Protein AF-A0A6L4ZRZ6-F1 (afdb_monomer_lite)

Structure (mmCIF, N/CA/C/O backbone):
data_AF-A0A6L4ZRZ6-F1
#
_entry.id   AF-A0A6L4ZRZ6-F1
#
loop_
_atom_site.group_PDB
_atom_site.id
_atom_site.type_symbol
_atom_site.label_atom_id
_atom_site.label_alt_id
_atom_site.label_comp_id
_atom_site.label_asym_id
_atom_site.label_entity_id
_atom_site.label_seq_id
_atom_site.pdbx_PDB_ins_code
_atom_site.Cartn_x
_atom_site.Cartn_y
_atom_site.Cartn_z
_atom_site.occupancy
_atom_site.B_iso_or_equiv
_atom_site.auth_seq_id
_atom_site.auth_comp_id
_atom_site.auth_asym_id
_atom_site.auth_atom_id
_atom_site.pdbx_PDB_model_num
ATOM 1 N N . GLU A 1 1 ? -17.087 -8.901 24.733 1.00 70.75 1 GLU A N 1
ATOM 2 C CA . GLU A 1 1 ? -15.722 -9.360 24.401 1.00 70.75 1 GLU A CA 1
ATOM 3 C C . GLU A 1 1 ? -14.998 -8.263 23.645 1.00 70.75 1 GLU A C 1
ATOM 5 O O . GLU A 1 1 ? -15.657 -7.418 23.049 1.00 70.75 1 GLU A O 1
ATOM 10 N N . VAL A 1 2 ? -13.672 -8.253 23.722 1.00 84.44 2 VAL A N 1
ATOM 11 C CA . VAL A 1 2 ? -12.827 -7.229 23.107 1.00 84.44 2 VAL A CA 1
ATOM 12 C C . VAL A 1 2 ? -12.488 -7.655 21.667 1.00 84.44 2 VAL A C 1
ATOM 14 O O . VAL A 1 2 ? -11.904 -8.732 21.510 1.00 84.44 2 VAL A O 1
ATOM 17 N N . PRO A 1 3 ? -12.857 -6.878 20.626 1.00 88.38 3 PRO A N 1
ATOM 18 C CA . PRO A 1 3 ? -12.569 -7.233 19.237 1.00 88.38 3 PRO A CA 1
ATOM 19 C C . PRO A 1 3 ? -11.066 -7.355 18.975 1.00 88.38 3 PRO A C 1
ATOM 21 O O . PRO A 1 3 ? -10.269 -6.555 19.466 1.00 88.38 3 PRO A O 1
ATOM 24 N N . LYS A 1 4 ? -10.682 -8.356 18.181 1.00 90.94 4 LYS A N 1
ATOM 25 C CA . LYS A 1 4 ? -9.311 -8.533 17.694 1.00 90.94 4 LYS A CA 1
ATOM 26 C C . LYS A 1 4 ? -9.313 -8.455 16.178 1.00 90.94 4 LYS A C 1
ATOM 28 O O . LYS A 1 4 ? -10.066 -9.183 15.536 1.00 90.94 4 LYS A O 1
ATOM 33 N N . PHE A 1 5 ? -8.458 -7.600 15.641 1.00 93.31 5 PHE A N 1
ATOM 34 C CA . PHE A 1 5 ? -8.307 -7.393 14.207 1.00 93.31 5 PHE A CA 1
ATOM 35 C C . PHE A 1 5 ? -7.046 -8.100 13.711 1.00 93.31 5 PHE A C 1
ATOM 37 O O . PHE A 1 5 ? -6.077 -8.264 14.458 1.00 93.31 5 PHE A O 1
ATOM 44 N N . ASP A 1 6 ? -7.078 -8.579 12.471 1.00 92.50 6 ASP A N 1
ATOM 45 C CA . ASP A 1 6 ? -5.895 -9.132 11.827 1.00 92.50 6 ASP A CA 1
ATOM 46 C C . ASP A 1 6 ? -4.901 -8.018 11.469 1.00 92.50 6 ASP A C 1
ATOM 48 O O . ASP A 1 6 ? -5.260 -6.847 11.336 1.00 92.50 6 ASP A O 1
ATOM 52 N N . VAL A 1 7 ? -3.642 -8.409 11.281 1.00 88.38 7 VAL A N 1
ATOM 53 C CA . VAL A 1 7 ? -2.541 -7.471 11.030 1.00 88.38 7 VAL A CA 1
ATOM 54 C C . VAL A 1 7 ? -2.742 -6.682 9.733 1.00 88.38 7 VAL A C 1
ATOM 56 O O . VAL A 1 7 ? -2.331 -5.528 9.667 1.00 88.38 7 VAL A O 1
ATOM 59 N N . GLY A 1 8 ? -3.370 -7.276 8.712 1.00 87.00 8 GLY A N 1
ATOM 60 C CA . GLY A 1 8 ? -3.617 -6.610 7.433 1.00 87.00 8 GLY A CA 1
ATOM 61 C C . GLY A 1 8 ? -4.629 -5.479 7.575 1.00 87.00 8 GLY A C 1
ATOM 62 O O . GLY A 1 8 ? -4.377 -4.367 7.115 1.00 87.00 8 GLY A O 1
ATOM 63 N N . SER A 1 9 ? -5.731 -5.726 8.285 1.00 90.75 9 SER A N 1
ATOM 64 C CA . SER A 1 9 ? -6.735 -4.697 8.570 1.00 90.75 9 SER A CA 1
ATOM 65 C C . SER A 1 9 ? -6.154 -3.530 9.367 1.00 90.75 9 SER A C 1
ATOM 67 O O . SER A 1 9 ? -6.367 -2.385 8.986 1.00 90.75 9 SER A O 1
ATOM 69 N N . THR A 1 10 ? -5.376 -3.801 10.420 1.00 90.94 10 THR A N 1
ATOM 70 C CA . THR A 1 10 ? -4.745 -2.747 11.241 1.00 90.94 10 THR A CA 1
ATOM 71 C C . THR A 1 10 ? -3.575 -2.047 10.553 1.00 90.94 10 THR A C 1
ATOM 73 O O . THR A 1 10 ? -3.112 -1.020 11.028 1.00 90.94 10 THR A O 1
ATOM 76 N N . TYR A 1 11 ? -3.045 -2.625 9.472 1.00 84.38 11 TYR A N 1
ATOM 77 C CA . TYR A 1 11 ? -2.023 -1.976 8.653 1.00 84.38 11 TYR A CA 1
ATOM 78 C C . TYR A 1 11 ? -2.642 -0.928 7.721 1.00 84.38 11 TYR A C 1
ATOM 80 O O . TYR A 1 11 ? -2.027 0.098 7.458 1.00 84.38 11 TYR A O 1
ATOM 88 N N . VAL A 1 12 ? -3.856 -1.185 7.221 1.00 83.31 12 VAL A N 1
ATOM 89 C CA . VAL A 1 12 ? -4.550 -0.300 6.269 1.00 83.31 12 VAL A CA 1
ATOM 90 C C . VAL A 1 12 ? -5.453 0.714 6.972 1.00 83.31 12 VAL A C 1
ATOM 92 O O . VAL A 1 12 ? -5.589 1.843 6.506 1.00 83.31 12 VAL A O 1
ATOM 95 N N . TYR A 1 13 ? -6.091 0.314 8.070 1.00 89.25 13 TYR A N 1
ATOM 96 C CA . TYR A 1 13 ? -7.051 1.128 8.805 1.00 89.25 13 TYR A CA 1
ATOM 97 C C . TYR A 1 13 ? -6.586 1.361 10.234 1.00 89.25 13 TYR A C 1
ATOM 99 O O . TYR A 1 13 ? -6.029 0.467 10.871 1.00 89.25 13 TYR A O 1
ATOM 107 N N . ASP A 1 14 ? -6.917 2.535 10.761 1.00 91.44 14 ASP A N 1
ATOM 108 C CA . ASP A 1 14 ? -6.713 2.839 12.170 1.00 91.44 14 ASP A CA 1
ATOM 109 C C . ASP A 1 14 ? -7.502 1.870 13.075 1.00 91.44 14 ASP A C 1
ATOM 111 O O . ASP A 1 14 ? -8.699 1.610 12.879 1.00 91.44 14 ASP A O 1
ATOM 115 N N . GLU A 1 15 ? -6.823 1.337 14.094 1.00 94.12 15 GLU A N 1
ATOM 116 C CA . GLU A 1 15 ? -7.392 0.344 15.008 1.00 94.12 15 GLU A CA 1
ATOM 117 C C . GLU A 1 15 ? -8.558 0.928 15.820 1.00 94.12 15 GLU A C 1
ATOM 119 O O . GLU A 1 15 ? -9.529 0.218 16.104 1.00 94.12 15 GLU A O 1
ATOM 124 N N . HIS A 1 16 ? -8.508 2.218 16.173 1.00 94.56 16 HIS A N 1
ATOM 125 C CA . HIS A 1 16 ? -9.587 2.863 16.917 1.00 94.56 16 HIS A CA 1
ATOM 126 C C . HIS A 1 16 ? -10.864 2.962 16.075 1.00 94.56 16 HIS A C 1
ATOM 128 O O . HIS A 1 16 ? -11.954 2.652 16.566 1.00 94.56 16 HIS A O 1
ATOM 134 N N . ILE A 1 17 ? -10.749 3.321 14.794 1.00 93.62 17 ILE A N 1
ATOM 135 C CA . ILE A 1 17 ? -11.884 3.355 13.863 1.00 93.62 17 ILE A CA 1
ATOM 136 C C . ILE A 1 17 ? -12.469 1.954 13.647 1.00 93.62 17 ILE A C 1
ATOM 138 O O . ILE A 1 17 ? -13.696 1.802 13.665 1.00 93.62 17 ILE A O 1
ATOM 142 N N . LEU A 1 18 ? -11.634 0.919 13.512 1.00 94.88 18 LEU A N 1
ATOM 143 C CA . LEU A 1 18 ? -12.101 -0.472 13.432 1.00 94.88 18 LEU A CA 1
ATOM 144 C C . LEU A 1 18 ? -12.859 -0.890 14.700 1.00 94.88 18 LEU A C 1
ATOM 146 O O . LEU A 1 18 ? -13.948 -1.467 14.614 1.00 94.88 18 LEU A O 1
ATOM 150 N N . LEU A 1 19 ? -12.324 -0.550 15.877 1.00 94.19 19 LEU A N 1
ATOM 151 C CA . LEU A 1 19 ? -12.950 -0.826 17.169 1.00 94.19 19 LEU A CA 1
ATOM 152 C C . LEU A 1 19 ? -14.321 -0.150 17.285 1.00 94.19 19 LEU A C 1
ATOM 154 O O . LEU A 1 19 ? -15.304 -0.809 17.635 1.00 94.19 19 LEU A O 1
ATOM 158 N N . ARG A 1 20 ? -14.409 1.145 16.957 1.00 93.12 20 ARG A N 1
ATOM 159 C CA . ARG A 1 20 ? -15.673 1.898 16.963 1.00 93.12 20 ARG A CA 1
ATOM 160 C C . ARG A 1 20 ? -16.684 1.285 16.004 1.00 93.12 20 ARG A C 1
ATOM 162 O O . ARG A 1 20 ? -17.812 1.010 16.410 1.00 93.12 20 ARG A O 1
ATOM 169 N N . SER A 1 21 ? -16.259 1.001 14.777 1.00 93.69 21 SER A N 1
ATOM 170 C CA . SER A 1 21 ? -17.112 0.408 13.744 1.00 93.69 21 SER A CA 1
ATOM 171 C C . SER A 1 21 ? -17.680 -0.939 14.193 1.00 93.69 21 SER A C 1
ATOM 173 O O . SER A 1 21 ? -18.886 -1.166 14.096 1.00 93.69 21 SER A O 1
ATOM 175 N N . ALA A 1 22 ? -16.849 -1.812 14.769 1.00 93.25 22 ALA A N 1
ATOM 176 C CA . ALA A 1 22 ? -17.289 -3.108 15.278 1.00 93.25 22 ALA A CA 1
ATOM 177 C C . ALA A 1 22 ? -18.319 -2.969 16.414 1.00 93.25 22 ALA A C 1
ATOM 179 O O . ALA A 1 22 ? -19.356 -3.632 16.399 1.00 93.25 22 ALA A O 1
ATOM 180 N N . LEU A 1 23 ? -18.071 -2.079 17.381 1.00 91.19 23 LEU A N 1
ATOM 181 C CA . LEU A 1 23 ? -18.976 -1.859 18.516 1.00 91.19 23 LEU A CA 1
ATOM 182 C C . LEU A 1 23 ? -20.326 -1.265 18.103 1.00 91.19 23 LEU A C 1
ATOM 184 O O . LEU A 1 23 ? -21.344 -1.550 18.740 1.00 91.19 23 LEU A O 1
ATOM 188 N N . VAL A 1 24 ? -20.337 -0.433 17.061 1.00 91.69 24 VAL A N 1
ATOM 189 C CA . VAL A 1 24 ? -21.566 0.123 16.496 1.00 91.69 24 VAL A CA 1
ATOM 190 C C . VAL A 1 24 ? -22.325 -0.972 15.753 1.00 91.69 24 VAL A C 1
ATOM 192 O O . VAL A 1 24 ? -23.468 -1.247 16.106 1.00 91.69 24 VAL A O 1
ATOM 195 N N . LEU A 1 25 ? -21.691 -1.649 14.792 1.00 92.31 25 LEU A N 1
ATOM 196 C CA . LEU A 1 25 ? -22.359 -2.603 13.900 1.00 92.31 25 LEU A CA 1
ATOM 197 C C . LEU A 1 25 ? -22.949 -3.816 14.625 1.00 92.31 25 LEU A C 1
ATOM 199 O O . LEU A 1 25 ? -24.013 -4.288 14.237 1.00 92.31 25 LEU A O 1
ATOM 203 N N . VAL A 1 26 ? -22.337 -4.279 15.720 1.00 90.12 26 VAL A N 1
ATOM 204 C CA . VAL A 1 26 ? -22.884 -5.387 16.530 1.00 90.12 26 VAL A CA 1
ATOM 205 C C . VAL A 1 26 ? -24.284 -5.074 17.085 1.00 90.12 26 VAL A C 1
ATOM 207 O O . VAL A 1 26 ? -25.058 -5.991 17.357 1.00 90.12 26 VAL A O 1
ATOM 210 N N . LYS A 1 27 ? -24.650 -3.793 17.219 1.00 88.06 27 LYS A N 1
ATOM 211 C CA . LYS A 1 27 ? -25.977 -3.364 17.692 1.00 88.06 27 LYS A CA 1
ATOM 212 C C . LYS A 1 27 ? -27.038 -3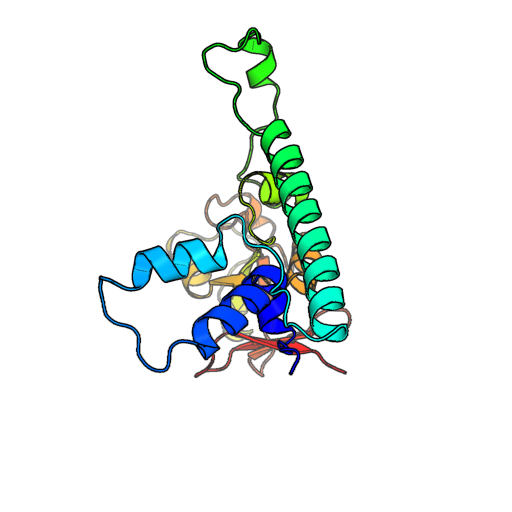.346 16.585 1.00 88.06 27 LYS A C 1
ATOM 214 O O . LYS A 1 27 ? -28.220 -3.228 16.901 1.00 88.06 27 LYS A O 1
ATOM 219 N N . TYR A 1 28 ? -26.637 -3.475 15.319 1.00 90.25 28 TYR A N 1
ATOM 220 C CA . TYR A 1 28 ? -27.516 -3.388 14.153 1.00 90.25 28 TYR A CA 1
ATOM 221 C C . TYR A 1 28 ? -27.626 -4.750 13.454 1.00 90.25 28 TYR A C 1
ATOM 223 O O . TYR A 1 28 ? -26.806 -5.074 12.596 1.00 90.25 28 TYR A O 1
ATOM 231 N N . PRO A 1 29 ? -28.657 -5.560 13.758 1.00 91.12 29 PRO A N 1
ATOM 232 C CA . PRO A 1 29 ? -28.899 -6.810 13.033 1.00 91.12 29 PRO A CA 1
ATOM 233 C C . PRO A 1 29 ? -29.373 -6.570 11.589 1.00 91.12 29 PRO A C 1
ATOM 235 O O . PRO A 1 29 ? -29.268 -7.453 10.742 1.00 91.12 29 PRO A O 1
ATOM 238 N N . GLN A 1 30 ? -29.909 -5.380 11.311 1.00 94.94 30 GLN A N 1
ATOM 239 C CA . GLN A 1 30 ? -30.328 -4.925 9.994 1.00 94.94 30 GLN A CA 1
ATOM 240 C C . GLN A 1 30 ? -30.068 -3.421 9.893 1.00 94.94 30 GLN A C 1
ATOM 242 O O . GLN A 1 30 ? -30.273 -2.700 10.867 1.00 94.94 30 GLN A O 1
ATOM 247 N N . ILE A 1 31 ? -29.643 -2.966 8.715 1.00 95.19 31 ILE A N 1
ATOM 248 C CA . ILE A 1 31 ? -29.392 -1.554 8.410 1.00 95.19 31 ILE A CA 1
ATOM 249 C C . ILE A 1 31 ? -30.455 -1.089 7.414 1.00 95.19 31 ILE A C 1
ATOM 251 O O . ILE A 1 31 ? -30.609 -1.683 6.343 1.00 95.19 31 ILE A O 1
ATOM 255 N N . GLN A 1 32 ? -31.198 -0.043 7.766 1.00 95.75 32 GLN A N 1
ATOM 256 C CA . GLN A 1 32 ? -32.200 0.587 6.914 1.00 95.75 32 GLN A CA 1
ATOM 257 C C . GLN A 1 32 ? -31.572 1.730 6.121 1.00 95.75 32 GLN A C 1
ATOM 259 O O . GLN A 1 32 ? -31.025 2.687 6.665 1.00 95.75 32 GLN A O 1
ATOM 264 N N . ILE A 1 33 ? -31.671 1.643 4.800 1.00 94.25 33 ILE A N 1
ATOM 265 C CA . ILE A 1 33 ? -31.141 2.656 3.890 1.00 94.25 33 ILE A CA 1
ATOM 266 C C . ILE A 1 33 ? -32.306 3.530 3.401 1.00 94.25 33 ILE A C 1
ATOM 268 O O . ILE A 1 33 ? -33.315 2.980 2.955 1.00 94.25 33 ILE A O 1
ATOM 272 N N . PRO A 1 34 ? -32.189 4.873 3.435 1.00 93.56 34 PRO A N 1
ATOM 273 C CA . PRO A 1 34 ? -30.996 5.653 3.793 1.00 93.56 34 PRO A CA 1
ATOM 274 C C . PRO A 1 34 ? -30.915 6.075 5.269 1.00 93.56 34 PRO A C 1
ATOM 276 O O . PRO A 1 34 ? -29.924 6.688 5.651 1.00 93.56 34 PRO A O 1
ATOM 279 N N . SER A 1 35 ? -31.940 5.789 6.079 1.00 94.94 35 SER A N 1
ATOM 280 C CA . SER A 1 35 ? -32.116 6.385 7.413 1.00 94.94 35 SER A CA 1
ATOM 281 C C . SER A 1 35 ? -30.959 6.139 8.377 1.00 94.94 35 SER A C 1
ATOM 283 O O . SER A 1 35 ? -30.663 7.010 9.188 1.00 94.94 35 SER A O 1
ATOM 285 N N . ASP A 1 36 ? -30.300 4.987 8.280 1.00 94.62 36 ASP A N 1
ATOM 286 C CA . ASP A 1 36 ? -29.293 4.575 9.256 1.00 94.62 36 ASP A CA 1
ATOM 287 C C . ASP A 1 36 ? -27.873 4.990 8.844 1.00 94.62 36 ASP A C 1
ATOM 289 O O . ASP A 1 36 ? -26.952 4.874 9.645 1.00 94.62 36 ASP A O 1
ATOM 293 N N . ILE A 1 37 ? -27.669 5.515 7.628 1.00 93.12 37 ILE A N 1
ATOM 294 C CA . ILE A 1 37 ? -26.328 5.859 7.123 1.00 93.12 37 ILE A CA 1
ATOM 295 C C . ILE A 1 37 ? -25.682 6.964 7.966 1.00 93.12 37 ILE A C 1
ATOM 297 O O . ILE A 1 37 ? -24.593 6.774 8.502 1.00 93.12 37 ILE A O 1
ATOM 301 N N . GLU A 1 38 ? -26.344 8.114 8.090 1.00 93.88 38 GLU A N 1
ATOM 302 C CA . GLU A 1 38 ? -25.814 9.268 8.828 1.00 93.88 38 GLU A CA 1
ATOM 303 C C . GLU A 1 38 ? -25.626 8.959 10.328 1.00 93.88 38 GLU A C 1
ATOM 305 O O . GLU A 1 38 ? -24.523 9.181 10.833 1.00 93.88 38 GLU A O 1
ATOM 310 N N . PRO A 1 39 ? -26.592 8.327 11.030 1.00 92.88 39 PRO A N 1
ATOM 311 C CA . PRO A 1 39 ? -26.384 7.883 12.408 1.00 92.88 39 PRO A CA 1
ATOM 312 C C . PRO A 1 39 ? -25.198 6.927 12.597 1.00 92.88 39 PRO A C 1
ATOM 314 O O . PRO A 1 39 ? -24.492 7.023 13.603 1.00 92.88 39 PRO A O 1
ATOM 317 N N . LEU A 1 40 ? -24.960 6.001 11.658 1.00 93.19 40 LEU A N 1
ATOM 318 C CA . LEU A 1 40 ? -23.825 5.074 11.730 1.00 93.19 40 LEU A CA 1
ATOM 319 C C . LEU A 1 40 ? -22.486 5.800 11.551 1.00 93.19 40 LEU A C 1
ATOM 321 O O . LEU A 1 40 ? -21.541 5.510 12.286 1.00 93.19 40 LEU A O 1
ATOM 325 N N . ILE A 1 41 ? -22.411 6.751 10.615 1.00 92.56 41 ILE A N 1
ATOM 326 C CA . ILE A 1 41 ? -21.212 7.572 10.393 1.00 92.56 41 ILE A CA 1
ATOM 327 C C . ILE A 1 41 ? -20.905 8.402 11.642 1.00 92.56 41 ILE A C 1
ATOM 329 O O . ILE A 1 41 ? -19.787 8.335 12.157 1.00 92.56 41 ILE A O 1
ATOM 333 N N . GLU A 1 42 ? -21.897 9.111 12.183 1.00 91.81 42 GLU A N 1
ATOM 334 C CA . GLU A 1 42 ? -21.745 9.911 13.404 1.00 91.81 42 GLU A CA 1
ATOM 335 C C . GLU A 1 42 ? -21.319 9.053 14.603 1.00 91.81 42 GLU A C 1
ATOM 337 O O . GLU A 1 42 ? -20.430 9.428 15.369 1.00 91.81 42 GLU A O 1
ATOM 342 N N . ALA A 1 43 ? -21.861 7.840 14.741 1.00 89.56 43 ALA A N 1
ATOM 343 C CA . ALA A 1 43 ? -21.452 6.924 15.803 1.00 89.56 43 ALA A CA 1
ATOM 344 C C . ALA A 1 43 ? -19.994 6.437 15.663 1.00 89.56 43 ALA A C 1
ATOM 346 O O . ALA A 1 43 ? -19.349 6.145 16.678 1.00 89.56 43 ALA A O 1
ATOM 347 N N . CYS A 1 44 ? -19.456 6.368 14.440 1.00 89.75 44 CYS A N 1
ATOM 348 C CA . CYS A 1 44 ? -18.086 5.918 14.165 1.00 89.75 44 CYS A CA 1
ATOM 349 C C . CYS A 1 44 ? -17.045 7.044 14.176 1.00 89.75 44 CYS A C 1
ATOM 351 O O . CYS A 1 44 ? -15.902 6.778 14.542 1.00 89.75 44 CYS A O 1
ATOM 353 N N . TYR A 1 45 ? -17.419 8.279 13.827 1.00 88.81 45 TYR A N 1
ATOM 354 C CA . TYR A 1 45 ? -16.478 9.400 13.692 1.00 88.81 45 TYR A CA 1
ATOM 355 C C . TYR A 1 45 ? -16.745 10.576 14.633 1.00 88.81 45 TYR A C 1
ATOM 357 O O . TYR A 1 45 ? -15.805 11.285 14.979 1.00 88.81 45 TYR A O 1
ATOM 365 N N . GLY A 1 46 ? -17.976 10.755 15.113 1.00 87.12 46 GLY A N 1
ATOM 366 C CA . GLY A 1 46 ? -18.332 11.845 16.022 1.00 87.12 46 GLY A CA 1
ATOM 367 C C . GLY A 1 46 ? -17.650 11.741 17.390 1.00 87.12 46 GLY A C 1
ATOM 368 O O . GLY A 1 46 ? -17.002 10.738 17.715 1.00 87.12 46 GLY A O 1
ATOM 369 N N . GLU A 1 47 ? -17.820 12.766 18.225 1.00 81.94 47 GLU A N 1
ATOM 370 C CA . GLU A 1 47 ? -17.272 12.810 19.585 1.00 81.94 47 GLU A CA 1
ATOM 371 C C . GLU A 1 47 ? -18.034 11.864 20.526 1.00 81.94 47 GLU A C 1
ATOM 373 O O . GLU A 1 47 ? -18.983 12.240 21.214 1.00 81.94 47 GLU A O 1
ATOM 378 N N . VAL A 1 48 ? -17.618 10.598 20.549 1.00 80.06 48 VAL A N 1
ATOM 379 C CA . VAL A 1 48 ? -18.236 9.550 21.366 1.00 80.06 48 VAL A CA 1
ATOM 380 C C . VAL A 1 48 ? -17.241 9.063 22.414 1.00 80.06 48 VAL A C 1
ATOM 382 O O . VAL A 1 48 ? -16.081 8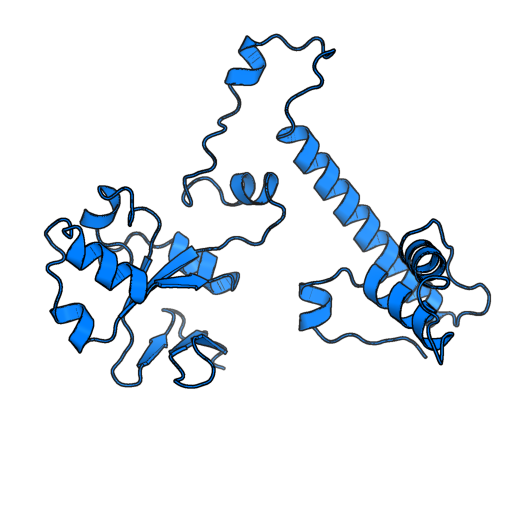.774 22.119 1.00 80.06 48 VAL A O 1
ATOM 385 N N . ASN A 1 49 ? -17.698 8.968 23.662 1.00 83.38 49 ASN A N 1
ATOM 386 C CA . ASN A 1 49 ? -16.919 8.387 24.751 1.00 83.38 49 ASN A CA 1
ATOM 387 C C . ASN A 1 49 ? -17.030 6.859 24.752 1.00 83.38 49 ASN A C 1
ATOM 389 O O . ASN A 1 49 ? -18.003 6.296 24.249 1.00 83.38 49 ASN A O 1
ATOM 393 N N . CYS A 1 50 ? -16.053 6.193 25.372 1.00 83.31 50 CYS A N 1
ATOM 394 C CA . CYS A 1 50 ? -16.141 4.756 25.613 1.00 83.31 50 CYS A CA 1
ATOM 395 C C . CYS A 1 50 ? -17.463 4.433 26.343 1.00 83.31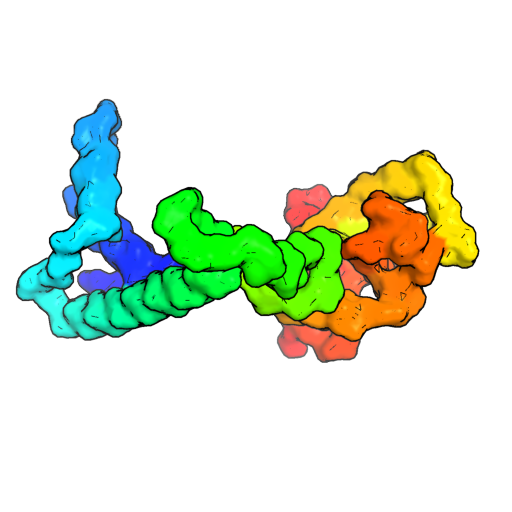 50 CYS A C 1
ATOM 397 O O . CYS A 1 50 ? -17.810 5.156 27.286 1.00 83.31 50 CYS A O 1
ATOM 399 N N . PRO A 1 51 ? -18.208 3.386 25.937 1.00 83.69 51 PRO A N 1
ATOM 400 C CA . PRO A 1 51 ? -19.431 2.987 26.628 1.00 83.69 51 PRO A CA 1
ATOM 401 C C . PRO A 1 51 ? -19.180 2.782 28.128 1.00 83.69 51 PRO A C 1
ATOM 403 O O . PRO A 1 51 ? -18.234 2.101 28.522 1.00 83.69 51 PRO A O 1
ATOM 406 N N . SER A 1 52 ? -20.009 3.380 28.984 1.00 79.31 52 SER A N 1
ATOM 407 C CA . SER A 1 52 ? -19.817 3.342 30.443 1.00 79.31 52 SER A CA 1
ATOM 408 C C . SER A 1 52 ? -20.015 1.948 31.047 1.00 79.31 52 SER A C 1
ATOM 410 O O . SER A 1 52 ? -19.497 1.663 32.124 1.00 79.31 52 SER A O 1
ATOM 412 N N . ASP A 1 53 ? -20.737 1.082 30.343 1.00 84.38 53 ASP A N 1
ATOM 413 C CA . ASP A 1 53 ? -20.997 -0.323 30.654 1.00 84.38 53 ASP A CA 1
ATOM 414 C C . ASP A 1 53 ? -19.936 -1.285 30.087 1.00 84.38 53 ASP A C 1
ATOM 416 O O . ASP A 1 53 ? -20.029 -2.499 30.281 1.00 84.38 53 ASP A O 1
ATOM 420 N N . ALA A 1 54 ? -18.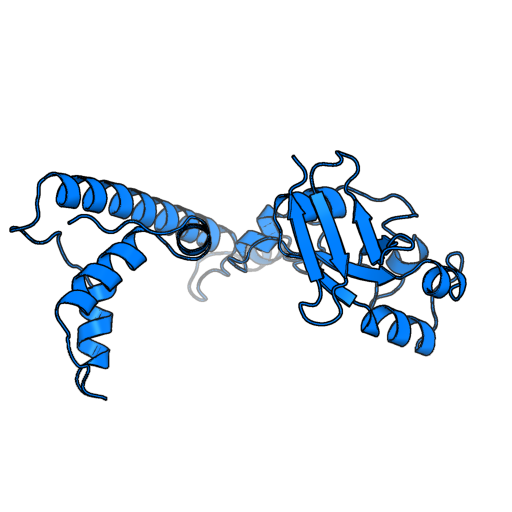917 -0.764 29.396 1.00 84.50 54 ALA A N 1
ATOM 421 C CA . ALA A 1 54 ? -17.818 -1.559 28.866 1.00 84.50 54 ALA A CA 1
ATOM 422 C C . ALA A 1 54 ? -16.999 -2.230 29.981 1.00 84.50 54 ALA A C 1
ATOM 424 O O . ALA A 1 54 ? -16.813 -1.679 31.067 1.00 84.50 54 ALA A O 1
ATOM 425 N N . SER A 1 55 ? -16.442 -3.409 29.684 1.00 90.25 55 SER A N 1
ATOM 426 C CA . SER A 1 55 ? -15.481 -4.050 30.582 1.00 90.25 55 SER A CA 1
ATOM 427 C C . SER A 1 55 ? -14.202 -3.216 30.702 1.00 90.25 55 SER A C 1
ATOM 429 O O . SER A 1 55 ? -13.858 -2.445 29.801 1.00 90.25 55 SER A O 1
ATOM 431 N N . VAL A 1 56 ? -13.465 -3.394 31.801 1.00 90.12 56 VAL A N 1
ATOM 432 C CA . VAL A 1 56 ? -12.214 -2.659 32.064 1.00 90.12 56 VAL A CA 1
ATOM 433 C C . VAL A 1 56 ? -11.195 -2.880 30.940 1.00 90.12 56 VAL A C 1
ATOM 435 O O . VAL A 1 56 ? -10.479 -1.963 30.546 1.00 90.12 56 VAL A O 1
ATOM 438 N N . GLU A 1 57 ? -11.155 -4.082 30.366 1.00 91.50 57 GLU A N 1
ATOM 439 C CA . GLU A 1 57 ? -10.274 -4.420 29.247 1.00 91.50 57 GLU A CA 1
ATOM 440 C C . GLU A 1 57 ? -10.624 -3.625 27.985 1.00 91.50 57 GLU A C 1
ATOM 442 O O . GLU A 1 57 ? -9.725 -3.114 27.316 1.00 91.50 57 GLU A O 1
ATOM 447 N N . LEU A 1 58 ? -11.919 -3.483 27.680 1.00 91.31 58 LEU A N 1
ATOM 448 C CA . LEU A 1 58 ? -12.384 -2.711 26.529 1.00 91.31 58 LEU A CA 1
ATOM 449 C C . LEU A 1 58 ? -12.121 -1.213 26.721 1.00 91.31 58 LEU A C 1
ATOM 451 O O . LEU A 1 58 ? -11.689 -0.550 25.783 1.00 91.31 58 LEU A O 1
ATOM 455 N N . GLN A 1 59 ? -12.319 -0.691 27.935 1.00 91.44 59 GLN A N 1
ATOM 456 C CA . GLN A 1 59 ? -11.996 0.700 28.268 1.00 91.44 59 GLN A CA 1
ATOM 457 C C . GLN A 1 59 ? -10.500 0.990 28.089 1.00 91.44 59 GLN A C 1
ATOM 459 O O . GLN A 1 59 ? -10.129 2.002 27.494 1.00 91.44 59 GLN A O 1
ATOM 464 N N . ASN A 1 60 ? -9.637 0.072 28.532 1.00 92.38 60 ASN A N 1
ATOM 465 C CA . ASN A 1 60 ? -8.192 0.198 28.355 1.00 92.38 60 ASN A CA 1
ATOM 466 C C . ASN A 1 60 ? -7.783 0.170 26.873 1.00 92.38 60 ASN A C 1
ATOM 468 O O . ASN A 1 60 ? -6.977 1.002 26.453 1.00 92.38 60 ASN A O 1
ATOM 472 N N . GLN A 1 61 ? -8.333 -0.748 26.065 1.00 92.44 61 GLN A N 1
ATOM 473 C CA . GLN A 1 61 ? -8.031 -0.780 24.627 1.00 92.44 61 GLN A CA 1
ATOM 474 C C . GLN A 1 61 ? -8.574 0.460 23.911 1.00 92.44 61 GLN A C 1
ATOM 476 O O . GLN A 1 61 ? -7.879 1.024 23.067 1.00 92.44 61 GLN A O 1
ATOM 481 N N . TRP A 1 62 ? -9.776 0.919 24.269 1.00 94.12 62 TRP A N 1
ATOM 482 C CA . TRP A 1 62 ? -10.354 2.148 23.731 1.00 94.12 62 TRP A CA 1
ATOM 483 C C . TRP A 1 62 ? -9.434 3.338 23.975 1.00 94.12 62 TRP A C 1
ATOM 485 O O . TRP A 1 62 ? -9.104 4.054 23.037 1.00 94.12 62 TRP A O 1
ATOM 495 N N . GLN A 1 63 ? -8.986 3.534 25.218 1.00 93.19 63 GLN A N 1
ATOM 496 C CA . GLN A 1 63 ? -8.116 4.657 25.555 1.00 93.19 63 GLN A CA 1
ATOM 497 C C . GLN A 1 63 ? -6.774 4.565 24.826 1.00 93.19 63 GLN A C 1
ATOM 499 O O . GLN A 1 63 ? -6.305 5.563 24.287 1.00 93.19 63 GLN A O 1
ATOM 504 N N . LYS A 1 64 ? -6.179 3.368 24.771 1.00 94.12 64 LYS A N 1
ATOM 505 C CA . LYS A 1 64 ? -4.914 3.137 24.069 1.00 94.12 64 LYS A CA 1
ATOM 506 C C . LYS A 1 64 ? -5.021 3.490 22.582 1.00 94.12 64 LYS A C 1
ATOM 508 O O . LYS A 1 64 ? -4.230 4.285 22.091 1.00 94.12 64 LYS A O 1
ATOM 513 N N . THR A 1 65 ? -5.995 2.904 21.889 1.00 93.94 65 THR A N 1
ATOM 514 C CA . THR A 1 65 ? -6.189 3.105 20.442 1.00 93.94 65 THR A CA 1
ATOM 515 C C . THR A 1 65 ? -6.579 4.547 20.124 1.00 93.94 65 THR A C 1
ATOM 517 O O . THR A 1 65 ? -6.056 5.116 19.176 1.00 93.94 65 THR A O 1
ATOM 520 N N . LYS A 1 66 ? -7.405 5.184 20.966 1.00 93.62 66 LYS A N 1
ATOM 521 C CA . LYS A 1 66 ? -7.761 6.602 20.827 1.00 93.62 66 LYS A CA 1
ATOM 522 C C . LYS A 1 66 ? -6.536 7.515 20.894 1.00 93.62 66 LYS A C 1
ATOM 524 O O . LYS A 1 66 ? -6.399 8.405 20.066 1.00 93.62 66 LYS A O 1
ATOM 529 N N . THR A 1 67 ? -5.656 7.298 21.871 1.00 93.94 67 THR A N 1
ATOM 530 C CA . THR A 1 67 ? -4.434 8.101 22.016 1.00 93.94 67 THR A CA 1
ATOM 531 C C . THR A 1 67 ? -3.477 7.912 20.835 1.00 93.94 67 THR A C 1
ATOM 533 O O . THR A 1 67 ? -2.831 8.877 20.436 1.00 93.94 67 THR A O 1
ATOM 536 N N . GLU A 1 68 ? -3.398 6.709 20.256 1.00 92.50 68 GLU A N 1
ATOM 537 C CA . GLU A 1 68 ? -2.612 6.476 19.035 1.00 92.50 68 GLU A CA 1
ATOM 538 C C . GLU A 1 68 ? -3.204 7.250 17.843 1.00 92.50 68 GLU A C 1
ATOM 540 O O . GLU A 1 68 ? -2.484 8.021 17.215 1.00 92.50 68 GLU A O 1
ATOM 545 N N . LEU A 1 69 ? -4.523 7.162 17.615 1.00 90.94 69 LEU A N 1
ATOM 546 C CA . LEU A 1 69 ? -5.210 7.910 16.553 1.00 90.94 69 LEU A CA 1
ATOM 547 C C . LEU A 1 69 ? -5.034 9.432 16.700 1.00 90.94 69 LEU A C 1
ATOM 549 O O . LEU A 1 69 ? -4.740 10.126 15.730 1.00 90.94 69 LEU A O 1
ATOM 553 N N . GLU A 1 70 ? -5.208 9.977 17.908 1.00 91.44 70 GLU A N 1
ATOM 554 C CA . GLU A 1 70 ? -5.026 11.414 18.173 1.00 91.44 70 GLU A CA 1
ATOM 555 C C . GLU A 1 70 ? -3.597 11.873 17.861 1.00 91.44 70 GLU A C 1
ATOM 557 O O . GLU A 1 70 ? -3.391 12.952 17.299 1.00 91.44 70 GLU A O 1
ATOM 562 N N . LYS A 1 71 ? -2.607 11.040 18.195 1.00 91.12 71 LYS A N 1
ATOM 563 C CA . LYS A 1 71 ? -1.203 11.296 17.880 1.00 91.12 71 LYS A CA 1
ATOM 564 C C . LYS A 1 71 ? -0.959 11.266 16.370 1.00 91.12 71 LYS A C 1
ATOM 566 O O . LYS A 1 71 ? -0.334 12.192 15.859 1.00 91.12 71 LYS A O 1
ATOM 571 N N . GLU A 1 72 ? -1.473 10.265 15.657 1.00 86.06 72 GLU A N 1
ATOM 572 C CA . GLU A 1 72 ? -1.353 10.180 14.196 1.00 86.06 72 GLU A CA 1
ATOM 573 C C . GLU A 1 72 ? -2.003 11.386 13.503 1.00 86.06 72 GLU A C 1
ATOM 575 O O . GLU A 1 72 ? -1.387 12.007 12.639 1.00 86.06 72 GLU A O 1
ATOM 580 N N . LEU A 1 73 ? -3.207 11.791 13.921 1.00 86.25 73 LEU A N 1
ATOM 581 C CA . LEU A 1 73 ? -3.884 12.990 13.407 1.00 86.25 73 LEU A CA 1
ATOM 582 C C . LEU A 1 73 ? -3.065 14.263 13.642 1.00 86.25 73 LEU A C 1
ATOM 584 O O . LEU A 1 73 ? -2.954 15.099 12.743 1.00 86.25 73 LEU A O 1
ATOM 588 N N . MET A 1 74 ? -2.450 14.398 14.818 1.00 86.00 74 MET A N 1
ATOM 589 C CA . MET A 1 74 ? -1.578 15.532 15.124 1.00 86.00 74 MET A CA 1
ATOM 590 C C . MET A 1 74 ? -0.316 15.537 14.244 1.00 86.00 74 MET A C 1
ATOM 592 O O . MET A 1 74 ? 0.080 16.586 13.735 1.00 86.00 74 MET A O 1
ATOM 596 N N . GLU A 1 75 ? 0.313 14.380 14.029 1.00 84.19 75 GLU A N 1
ATOM 597 C CA . GLU A 1 75 ? 1.472 14.235 13.137 1.00 84.19 75 GLU A CA 1
ATOM 598 C C . GLU A 1 75 ? 1.118 14.547 11.673 1.00 84.19 75 GLU A C 1
ATOM 600 O O . GLU A 1 75 ? 1.872 15.253 10.991 1.00 84.19 75 GLU A O 1
ATOM 605 N N . MET A 1 76 ? -0.049 14.089 11.207 1.00 77.88 76 MET A N 1
ATOM 606 C CA . MET A 1 76 ? -0.579 14.414 9.882 1.00 77.88 76 MET A CA 1
ATOM 607 C C . MET A 1 76 ? -0.816 15.916 9.721 1.00 77.88 76 MET A C 1
ATOM 609 O O . MET A 1 76 ? -0.397 16.495 8.720 1.00 77.88 76 MET A O 1
ATOM 613 N N . GLN A 1 77 ? -1.436 16.564 10.710 1.00 82.19 77 GLN A N 1
ATOM 614 C CA . GLN A 1 77 ? -1.695 18.001 10.675 1.00 82.19 77 GLN A CA 1
ATOM 615 C C . GLN A 1 77 ? -0.389 18.809 10.644 1.00 82.19 77 GLN A C 1
ATOM 617 O O . GLN A 1 77 ? -0.228 19.685 9.794 1.00 82.19 77 GLN A O 1
ATOM 622 N N . ASN A 1 78 ? 0.576 18.465 11.501 1.00 79.44 78 ASN A N 1
ATOM 623 C CA . ASN A 1 78 ? 1.887 19.118 11.534 1.00 79.44 78 ASN A CA 1
ATOM 624 C C . ASN A 1 78 ? 2.650 18.958 10.209 1.00 79.44 78 ASN A C 1
ATOM 626 O O . ASN A 1 78 ? 3.327 19.886 9.765 1.00 79.44 78 ASN A O 1
ATOM 630 N N . SER A 1 79 ? 2.555 17.787 9.573 1.00 74.19 79 SER A N 1
ATOM 631 C CA . SER A 1 79 ? 3.149 17.544 8.253 1.00 74.19 79 SER A CA 1
ATOM 632 C C . SER A 1 79 ? 2.441 18.357 7.166 1.00 74.19 79 SER A C 1
ATOM 634 O O . SER A 1 79 ? 3.096 18.986 6.336 1.00 74.19 79 SER A O 1
ATOM 636 N N . ALA A 1 80 ? 1.106 18.417 7.203 1.00 73.56 80 ALA A N 1
ATOM 637 C CA . ALA A 1 80 ? 0.313 19.179 6.245 1.00 73.56 80 ALA A CA 1
ATOM 638 C C . ALA A 1 80 ? 0.634 20.679 6.301 1.00 73.56 80 ALA A C 1
ATOM 640 O O . ALA A 1 80 ? 0.783 21.309 5.254 1.00 73.56 80 ALA A O 1
ATOM 641 N N . GLU A 1 81 ? 0.808 21.260 7.489 1.00 74.62 81 GLU A N 1
ATOM 642 C CA . GLU A 1 81 ? 1.165 22.678 7.652 1.00 74.62 81 GLU A CA 1
ATOM 643 C C . GLU A 1 81 ? 2.501 23.044 6.982 1.00 74.62 81 GLU A C 1
ATOM 645 O O . GLU A 1 81 ? 2.661 24.159 6.478 1.00 74.62 81 GLU A O 1
ATOM 650 N N . GLN A 1 82 ? 3.443 22.099 6.900 1.00 69.69 82 GLN A N 1
ATOM 651 C CA . GLN A 1 82 ? 4.745 22.322 6.264 1.00 69.69 82 GLN A CA 1
ATOM 652 C C . GLN A 1 82 ? 4.653 22.422 4.739 1.00 69.69 82 GLN A C 1
ATOM 654 O O . GLN A 1 82 ? 5.471 23.112 4.121 1.00 69.69 82 GLN A O 1
ATOM 659 N N . VAL A 1 83 ? 3.661 21.765 4.129 1.00 67.38 83 VAL A N 1
ATOM 660 C CA . VAL A 1 83 ? 3.541 21.684 2.664 1.00 67.38 83 VAL A CA 1
ATOM 661 C C . VAL A 1 83 ? 2.330 22.437 2.107 1.00 67.38 83 VAL A C 1
ATOM 663 O O . VAL A 1 83 ? 2.297 22.762 0.922 1.00 67.38 83 VAL A O 1
ATOM 666 N N . THR A 1 84 ? 1.374 22.817 2.955 1.00 71.94 84 THR A N 1
ATOM 667 C CA . THR A 1 84 ? 0.178 23.567 2.551 1.00 71.94 84 THR A CA 1
ATOM 668 C C . THR A 1 84 ? 0.543 24.959 2.040 1.00 71.94 84 THR A C 1
ATOM 670 O O . THR A 1 84 ? 1.307 25.699 2.672 1.00 71.94 84 THR A O 1
ATOM 673 N N . ILE A 1 85 ? -0.031 25.334 0.892 1.00 74.06 85 ILE A N 1
ATOM 674 C CA . ILE A 1 85 ? 0.026 26.708 0.389 1.00 74.06 85 ILE A CA 1
ATOM 675 C C . ILE A 1 85 ? -0.709 27.598 1.401 1.00 74.06 85 ILE A C 1
ATOM 677 O O . ILE A 1 85 ? -1.877 27.332 1.693 1.00 74.06 85 ILE A O 1
ATOM 681 N N . PRO A 1 86 ? -0.060 28.638 1.952 1.00 73.81 86 PRO A N 1
ATOM 682 C CA . PRO A 1 86 ? -0.692 29.514 2.926 1.00 73.81 86 PRO A CA 1
ATOM 683 C C . PRO A 1 86 ? -1.977 30.150 2.400 1.00 73.81 86 PRO A C 1
ATOM 685 O O . PRO A 1 86 ? -2.157 30.354 1.200 1.00 73.81 86 PRO A O 1
ATOM 688 N N . SER A 1 87 ? -2.865 30.498 3.331 1.00 78.00 87 SER A N 1
ATOM 689 C CA . SER A 1 87 ? -4.119 31.191 3.028 1.00 78.00 87 SER A CA 1
ATOM 690 C C . SER A 1 87 ? -3.886 32.426 2.142 1.00 78.00 87 SER A C 1
ATOM 692 O O . SER A 1 87 ? -2.894 33.136 2.348 1.00 78.00 87 SER A O 1
ATOM 694 N N . PRO A 1 88 ? -4.817 32.759 1.224 1.00 75.12 88 PRO A N 1
ATOM 695 C CA . PRO A 1 88 ? -4.727 33.968 0.397 1.00 75.12 88 PRO A CA 1
ATOM 696 C C . PRO A 1 88 ? -4.720 35.271 1.214 1.00 75.12 88 PRO A C 1
ATOM 698 O O . PRO A 1 88 ? -4.402 36.327 0.679 1.00 75.12 88 PRO A O 1
ATOM 701 N N . TYR A 1 89 ? -5.065 35.201 2.502 1.00 79.38 89 TYR A N 1
ATOM 702 C CA . TYR A 1 89 ? -5.025 36.322 3.445 1.00 79.38 89 TYR A CA 1
ATOM 703 C C . TYR A 1 89 ? -3.799 36.299 4.368 1.00 79.38 89 TYR A C 1
ATOM 705 O O . TYR A 1 89 ? -3.720 37.087 5.309 1.00 79.38 89 TYR A O 1
ATOM 713 N N . SER A 1 90 ? -2.868 35.367 4.157 1.00 73.25 90 SER A N 1
ATOM 714 C CA . SER A 1 90 ? -1.652 35.283 4.959 1.00 73.25 90 SER A CA 1
ATOM 715 C C . SER A 1 90 ? -0.680 36.413 4.607 1.00 73.25 90 SER A C 1
ATOM 717 O O . SER A 1 90 ? -0.602 36.853 3.465 1.00 73.25 90 SER A O 1
ATOM 719 N N . ALA A 1 91 ? 0.068 36.891 5.603 1.00 69.81 91 ALA A N 1
ATOM 720 C CA . ALA A 1 91 ? 1.028 37.986 5.446 1.00 69.81 91 ALA A CA 1
ATOM 721 C C . ALA A 1 91 ? 2.363 37.554 4.799 1.00 69.81 91 ALA A C 1
ATOM 723 O O . ALA A 1 91 ? 3.322 38.323 4.826 1.00 69.81 91 ALA A O 1
ATOM 724 N N . TYR A 1 92 ? 2.446 36.327 4.273 1.00 65.19 92 TYR A N 1
ATOM 725 C CA . TYR A 1 92 ? 3.656 35.812 3.637 1.00 65.19 92 TYR A CA 1
ATOM 726 C C . TYR A 1 92 ? 3.932 36.548 2.324 1.00 65.19 92 TYR A C 1
ATOM 728 O O . TYR A 1 92 ? 3.027 36.766 1.517 1.00 65.19 92 TYR A O 1
ATOM 736 N N . ASP A 1 93 ? 5.197 36.899 2.097 1.00 66.81 93 ASP A N 1
ATOM 737 C CA . ASP A 1 93 ? 5.642 37.428 0.812 1.00 66.81 93 ASP A CA 1
ATOM 738 C C . ASP A 1 93 ? 5.605 36.302 -0.237 1.00 66.81 93 ASP A C 1
ATOM 740 O O . ASP A 1 93 ? 6.048 35.177 0.011 1.00 66.81 93 ASP A O 1
ATOM 744 N N . ILE A 1 94 ? 5.086 36.598 -1.430 1.00 66.06 94 ILE A N 1
ATOM 745 C CA . ILE A 1 94 ? 4.969 35.655 -2.555 1.00 66.06 94 ILE A CA 1
ATOM 746 C C . ILE A 1 94 ? 6.334 35.031 -2.889 1.00 66.06 94 ILE A C 1
ATOM 748 O O . ILE A 1 94 ? 6.410 33.870 -3.293 1.00 66.06 94 ILE A O 1
ATOM 752 N N . LEU A 1 95 ? 7.423 35.774 -2.681 1.00 63.31 95 LEU A N 1
ATOM 753 C CA . LEU A 1 95 ? 8.782 35.294 -2.933 1.00 63.31 95 LEU A CA 1
ATOM 754 C C . LEU A 1 95 ? 9.240 34.205 -1.947 1.00 63.31 95 LEU A C 1
ATOM 756 O O . LEU A 1 95 ? 10.029 33.341 -2.329 1.00 63.31 95 LEU A O 1
ATOM 760 N N . GLU A 1 96 ? 8.726 34.187 -0.714 1.00 62.53 96 GLU A N 1
ATOM 761 C CA . GLU A 1 96 ? 9.027 33.129 0.262 1.00 62.53 96 GLU A CA 1
ATOM 762 C C . GLU A 1 96 ? 8.289 31.820 -0.061 1.00 62.53 96 GLU A C 1
ATOM 764 O O . GLU A 1 96 ? 8.797 30.733 0.227 1.00 62.53 96 GLU A O 1
ATOM 769 N N . LEU A 1 97 ? 7.136 31.901 -0.734 1.00 60.72 97 LEU A N 1
ATOM 770 C CA . LEU A 1 97 ? 6.353 30.737 -1.164 1.00 60.72 97 LEU A CA 1
ATOM 771 C C . LEU A 1 97 ? 7.055 29.935 -2.271 1.00 60.72 97 LEU A C 1
ATOM 773 O O . LEU A 1 97 ? 7.032 28.705 -2.255 1.00 60.72 97 LEU A O 1
ATOM 777 N N . CYS A 1 98 ? 7.727 30.622 -3.200 1.00 55.28 98 CYS A N 1
ATOM 778 C CA . CYS A 1 98 ? 8.390 30.018 -4.363 1.00 55.28 98 CYS A CA 1
ATOM 779 C C . CYS A 1 98 ? 9.683 29.244 -4.033 1.00 55.28 98 CYS A C 1
ATOM 781 O O . CYS A 1 98 ? 10.180 28.506 -4.880 1.00 55.28 98 CYS A O 1
ATOM 783 N N . ASN A 1 99 ? 10.232 29.392 -2.820 1.00 54.16 99 ASN A N 1
ATOM 784 C CA . ASN A 1 99 ? 11.448 28.690 -2.383 1.00 54.16 99 ASN A CA 1
ATOM 785 C C . ASN A 1 99 ? 11.183 27.304 -1.773 1.00 54.16 99 ASN A C 1
ATOM 787 O O . ASN A 1 99 ? 12.132 26.570 -1.476 1.00 54.16 99 ASN A O 1
ATOM 791 N N . ARG A 1 100 ? 9.916 26.907 -1.597 1.00 57.47 100 ARG A N 1
ATOM 792 C CA . ARG A 1 100 ? 9.581 25.521 -1.253 1.00 57.47 100 ARG A CA 1
ATOM 793 C C . ARG A 1 100 ? 9.865 24.664 -2.490 1.00 57.47 100 ARG A C 1
ATOM 795 O O . ARG A 1 100 ? 9.302 24.898 -3.553 1.00 57.47 100 ARG A O 1
ATOM 802 N N . ARG A 1 101 ? 10.794 23.709 -2.386 1.00 53.28 101 ARG A N 1
ATOM 803 C CA . ARG A 1 101 ? 11.163 22.775 -3.468 1.00 53.28 101 ARG A CA 1
ATOM 804 C C . ARG A 1 101 ? 9.992 21.823 -3.768 1.00 53.28 101 ARG A C 1
ATOM 806 O O . ARG A 1 101 ? 9.991 20.691 -3.305 1.00 53.28 101 ARG A O 1
ATOM 813 N N . LEU A 1 102 ? 9.003 22.308 -4.517 1.00 55.72 102 LEU A N 1
ATOM 814 C CA . LEU A 1 102 ? 7.736 21.646 -4.867 1.00 55.72 102 LEU A CA 1
ATOM 815 C C . LEU A 1 102 ? 7.847 20.687 -6.071 1.00 55.72 102 LEU A C 1
ATOM 817 O O . LEU A 1 102 ? 6.853 20.416 -6.738 1.00 55.72 102 LEU A O 1
ATOM 821 N N . GLU A 1 103 ? 9.041 20.199 -6.417 1.00 52.81 103 GLU A N 1
ATOM 822 C CA . GLU A 1 103 ? 9.153 19.189 -7.478 1.00 52.81 103 GLU A CA 1
ATOM 823 C C . GLU A 1 103 ? 8.625 17.851 -6.931 1.00 52.81 103 GLU A C 1
ATOM 825 O O . GLU A 1 103 ? 9.361 17.126 -6.296 1.00 52.81 103 GLU A O 1
ATOM 830 N N . GLU A 1 104 ? 7.352 17.504 -7.113 1.00 48.03 104 GLU A N 1
ATOM 831 C CA . GLU A 1 104 ? 6.764 16.270 -6.541 1.00 48.03 104 GLU A CA 1
ATOM 832 C C . GLU A 1 104 ? 7.019 15.000 -7.388 1.00 48.03 104 GLU A C 1
ATOM 834 O O . GLU A 1 104 ? 6.799 13.878 -6.932 1.00 48.03 104 GLU A O 1
ATOM 839 N N . ASP A 1 105 ? 7.505 15.158 -8.624 1.00 49.31 105 ASP A N 1
ATOM 840 C CA . ASP A 1 105 ? 7.509 14.111 -9.666 1.00 49.31 105 ASP A CA 1
ATOM 841 C C . ASP A 1 105 ? 8.764 13.214 -9.704 1.00 49.31 105 ASP A C 1
ATOM 843 O O . ASP A 1 105 ? 8.897 12.340 -10.576 1.00 49.31 105 ASP A O 1
ATOM 847 N N . ARG A 1 106 ? 9.712 13.426 -8.786 1.00 52.69 106 ARG A N 1
ATOM 848 C CA . ARG A 1 106 ? 10.957 12.652 -8.699 1.00 52.69 106 ARG A CA 1
ATOM 849 C C . ARG A 1 106 ? 10.866 11.608 -7.579 1.00 52.69 106 ARG A C 1
ATOM 851 O O . ARG A 1 106 ? 10.848 11.997 -6.416 1.00 52.69 106 ARG A O 1
ATOM 858 N N . PRO A 1 107 ? 10.842 10.297 -7.886 1.00 52.75 107 PRO A N 1
ATOM 859 C CA . PRO A 1 107 ? 10.784 9.234 -6.874 1.00 52.75 107 PRO A CA 1
ATOM 860 C C . PRO A 1 107 ? 12.073 9.124 -6.036 1.00 52.75 107 PRO A C 1
ATOM 862 O O . PRO A 1 107 ? 12.102 8.431 -5.024 1.00 52.75 107 PRO A O 1
ATOM 865 N N . ASP A 1 108 ? 13.147 9.783 -6.477 1.00 51.84 108 ASP A N 1
ATOM 866 C CA . ASP A 1 108 ? 14.435 9.957 -5.802 1.00 51.84 108 ASP A CA 1
ATOM 867 C C . ASP A 1 108 ? 14.478 11.175 -4.861 1.00 51.84 108 ASP A C 1
ATOM 869 O O . ASP A 1 108 ? 15.412 11.301 -4.064 1.00 51.84 108 ASP A O 1
ATOM 873 N N . LEU A 1 109 ? 13.475 12.063 -4.903 1.00 53.06 109 LEU A N 1
ATOM 874 C CA . LEU A 1 109 ? 13.300 13.040 -3.832 1.00 53.06 109 LEU A CA 1
ATOM 875 C C . LEU A 1 109 ? 12.918 12.307 -2.559 1.00 53.06 109 LEU A C 1
ATOM 877 O O . LEU A 1 109 ? 12.187 11.321 -2.600 1.00 53.06 109 LEU A O 1
ATOM 881 N N . HIS A 1 110 ? 13.461 12.788 -1.436 1.00 48.91 110 HIS A N 1
ATOM 882 C CA . HIS A 1 110 ? 13.348 12.143 -0.132 1.00 48.91 110 HIS A CA 1
ATOM 883 C C . HIS A 1 110 ? 11.922 11.595 0.041 1.00 48.91 110 HIS A C 1
ATOM 885 O O . HIS A 1 110 ? 10.993 12.400 -0.004 1.00 48.91 110 HIS A O 1
ATOM 891 N N . PRO A 1 111 ? 11.719 10.278 0.234 1.00 49.09 111 PRO A N 1
ATOM 892 C CA . PRO A 1 111 ? 10.388 9.663 0.323 1.00 49.09 111 PRO A CA 1
ATOM 893 C C . PRO A 1 111 ? 9.450 10.362 1.318 1.00 49.09 111 PRO A C 1
ATOM 895 O O . PRO A 1 111 ? 8.236 10.320 1.168 1.00 49.09 111 PRO A O 1
ATOM 898 N N . LEU A 1 112 ? 10.033 11.070 2.292 1.00 48.25 112 LEU A N 1
ATOM 899 C CA . LEU A 1 112 ? 9.356 11.964 3.229 1.00 48.25 112 LEU A CA 1
ATOM 900 C C . LEU A 1 112 ? 8.579 13.106 2.554 1.00 48.25 112 LEU A C 1
ATOM 902 O O . LEU A 1 112 ? 7.514 13.446 3.042 1.00 48.25 112 LEU A O 1
ATOM 906 N N . LEU A 1 113 ? 9.062 13.696 1.456 1.00 46.03 113 LEU A N 1
ATOM 907 C CA . LEU A 1 113 ? 8.398 14.818 0.775 1.00 46.03 113 LEU A CA 1
ATOM 908 C C . LEU A 1 113 ? 7.212 14.353 -0.080 1.00 46.03 113 LEU A C 1
ATOM 910 O O . LEU A 1 113 ? 6.167 14.992 -0.058 1.00 46.03 113 LEU A O 1
ATOM 914 N N . GLN A 1 114 ? 7.339 13.216 -0.771 1.00 45.69 114 GLN A N 1
ATOM 915 C CA . GLN A 1 114 ? 6.262 12.664 -1.603 1.00 45.69 114 GLN A CA 1
ATOM 916 C C . GLN A 1 114 ? 5.154 12.014 -0.752 1.00 45.69 114 GLN A C 1
ATOM 918 O O . GLN A 1 114 ? 3.973 12.162 -1.059 1.00 45.69 114 GLN A O 1
ATOM 923 N N . ALA A 1 115 ? 5.528 11.382 0.369 1.00 48.44 115 ALA A N 1
ATOM 924 C CA . ALA A 1 115 ? 4.592 10.890 1.384 1.00 48.44 115 ALA A CA 1
ATOM 925 C C . ALA A 1 115 ? 3.939 12.015 2.217 1.00 48.44 115 ALA A C 1
ATOM 927 O O . ALA A 1 115 ? 2.961 11.765 2.916 1.00 48.44 115 ALA A O 1
ATOM 928 N N . SER A 1 116 ? 4.467 13.247 2.166 1.00 48.94 116 SER A N 1
ATOM 929 C CA . SER A 1 116 ? 3.905 14.379 2.921 1.00 48.94 116 SER A CA 1
ATOM 930 C C . SER A 1 116 ? 2.715 15.046 2.229 1.00 48.94 116 SER A C 1
ATOM 932 O O . SER A 1 116 ? 1.878 15.619 2.920 1.00 48.94 116 SER A O 1
ATOM 934 N N . THR A 1 117 ? 2.609 15.000 0.892 1.00 45.72 117 THR A N 1
ATOM 935 C CA . THR A 1 117 ? 1.500 15.662 0.164 1.00 45.72 117 THR A CA 1
ATOM 936 C C . THR A 1 117 ? 0.420 14.710 -0.318 1.00 45.72 117 THR A C 1
ATOM 938 O O . THR A 1 117 ? -0.740 15.103 -0.457 1.00 45.72 117 THR A O 1
ATOM 941 N N . ARG A 1 118 ? 0.758 13.433 -0.497 1.00 47.62 118 ARG A N 1
ATOM 942 C CA . ARG A 1 118 ? -0.211 12.341 -0.527 1.00 47.62 118 ARG A CA 1
ATOM 943 C C . ARG A 1 118 ? 0.142 11.436 0.627 1.00 47.62 118 ARG A C 1
ATOM 945 O O . ARG A 1 118 ? 1.226 10.865 0.629 1.00 47.62 118 ARG A O 1
ATOM 952 N N . LEU A 1 119 ? -0.776 11.297 1.575 1.00 55.91 119 LEU A N 1
ATOM 953 C CA . LEU A 1 119 ? -0.685 10.375 2.705 1.00 55.91 119 LEU A CA 1
ATOM 954 C C . LEU A 1 119 ? -0.780 8.904 2.237 1.00 55.91 119 LEU A C 1
ATOM 956 O O . LEU A 1 119 ? -1.580 8.115 2.722 1.00 55.91 119 LEU A O 1
ATOM 960 N N . SER A 1 120 ? -0.043 8.560 1.187 1.00 58.00 120 SER A N 1
ATOM 961 C CA . SER A 1 120 ? 0.001 7.259 0.548 1.00 58.00 120 SER A CA 1
ATOM 962 C C . SER A 1 120 ? 1.374 6.664 0.779 1.00 58.00 120 SER A C 1
ATOM 964 O O . SER A 1 120 ? 2.386 7.362 0.685 1.00 58.00 120 SER A O 1
ATOM 966 N N . GLU A 1 121 ? 1.404 5.366 1.047 1.00 68.31 121 GLU A N 1
ATOM 967 C CA . GLU A 1 121 ? 2.650 4.629 1.201 1.00 68.31 121 GLU A CA 1
ATOM 968 C C . GLU A 1 121 ? 3.553 4.805 -0.030 1.00 68.31 121 GLU A C 1
ATOM 970 O O . GLU A 1 121 ? 3.050 4.946 -1.151 1.00 68.31 121 GLU A O 1
ATOM 975 N N . PRO A 1 122 ? 4.887 4.817 0.149 1.00 73.75 122 PRO A N 1
ATOM 976 C CA . PRO A 1 122 ? 5.802 4.942 -0.972 1.00 73.75 122 PRO A CA 1
ATOM 977 C C . PRO A 1 122 ? 5.567 3.793 -1.953 1.00 73.75 122 PRO A C 1
ATOM 979 O O . PRO A 1 122 ? 5.434 2.633 -1.562 1.00 73.75 122 PRO A O 1
ATOM 982 N N . THR A 1 123 ? 5.544 4.120 -3.241 1.00 82.88 123 THR A N 1
ATOM 983 C CA . THR A 1 123 ? 5.337 3.140 -4.307 1.00 82.88 123 THR A CA 1
ATOM 984 C C . THR A 1 123 ? 6.471 3.208 -5.315 1.00 82.88 123 THR A C 1
ATOM 986 O O . THR A 1 123 ? 7.105 4.250 -5.484 1.00 82.88 123 THR A O 1
ATOM 989 N N . VAL A 1 124 ? 6.736 2.098 -5.998 1.00 86.94 124 VAL A N 1
ATOM 990 C CA . VAL A 1 124 ? 7.696 2.055 -7.104 1.00 86.94 124 VAL A CA 1
ATOM 991 C C . VAL A 1 124 ? 7.043 1.424 -8.323 1.00 86.94 124 VAL A C 1
ATOM 993 O O . VAL A 1 124 ? 6.387 0.386 -8.231 1.00 86.94 124 VAL A O 1
ATOM 996 N N . ALA A 1 125 ? 7.198 2.073 -9.474 1.00 90.38 125 ALA A N 1
ATOM 997 C CA . ALA A 1 125 ? 6.767 1.522 -10.746 1.00 90.38 125 ALA A CA 1
ATOM 998 C C . ALA A 1 125 ? 7.837 0.556 -11.259 1.00 90.38 125 ALA A C 1
ATOM 1000 O O . ALA A 1 125 ? 9.029 0.870 -11.267 1.00 90.38 125 ALA A O 1
ATOM 1001 N N . VAL A 1 126 ? 7.417 -0.626 -11.682 1.00 92.25 126 VAL A N 1
ATOM 1002 C CA . VAL A 1 126 ? 8.314 -1.714 -12.055 1.00 92.25 126 VAL A CA 1
ATOM 1003 C C . VAL A 1 126 ? 7.879 -2.293 -13.388 1.00 92.25 126 VAL A C 1
ATOM 1005 O O . VAL A 1 126 ? 6.690 -2.461 -13.616 1.00 92.25 126 VAL A O 1
ATOM 1008 N N . VAL A 1 127 ? 8.833 -2.611 -14.256 1.00 93.56 127 VAL A N 1
ATOM 1009 C CA . VAL A 1 127 ? 8.643 -3.422 -15.461 1.00 93.56 127 VAL A CA 1
ATOM 1010 C C . VAL A 1 127 ? 9.163 -4.823 -15.173 1.00 93.56 127 VAL A C 1
ATOM 1012 O O . VAL A 1 127 ? 10.308 -4.982 -14.757 1.00 93.56 127 VAL A O 1
ATOM 1015 N N . CYS A 1 128 ? 8.325 -5.827 -15.395 1.00 93.31 128 CYS A N 1
ATOM 1016 C CA . CYS A 1 128 ? 8.596 -7.217 -15.058 1.00 93.31 128 CYS A CA 1
ATOM 1017 C C . CYS A 1 128 ? 8.777 -8.050 -16.326 1.00 93.31 128 CYS A C 1
ATOM 1019 O O . CYS A 1 128 ? 7.824 -8.207 -17.086 1.00 93.31 128 CYS A O 1
ATOM 1021 N N . LEU A 1 129 ? 9.977 -8.574 -16.573 1.00 93.12 129 LEU A N 1
ATOM 1022 C CA . LEU A 1 129 ? 10.271 -9.337 -17.790 1.00 93.12 129 LEU A CA 1
ATOM 1023 C C . LEU A 1 129 ? 10.747 -10.747 -17.458 1.00 93.12 129 LEU A C 1
ATOM 1025 O O . LEU A 1 129 ? 11.509 -10.948 -16.516 1.00 93.12 129 LEU A O 1
ATOM 1029 N N . LEU A 1 130 ? 10.336 -11.710 -18.279 1.00 92.25 130 LEU A N 1
ATOM 1030 C CA . LEU A 1 130 ? 10.953 -13.034 -18.334 1.00 92.25 130 LEU A CA 1
ATOM 1031 C C . LEU A 1 130 ? 12.267 -12.982 -19.143 1.00 92.25 130 LEU A C 1
ATOM 1033 O O . LEU A 1 130 ? 12.445 -12.062 -19.950 1.00 92.25 130 LEU A O 1
ATOM 1037 N N . PRO A 1 131 ? 13.184 -13.957 -18.988 1.00 90.69 131 PRO A N 1
ATOM 1038 C CA . PRO A 1 131 ? 14.477 -13.932 -19.679 1.00 90.69 131 PRO A CA 1
ATOM 1039 C C . PRO A 1 131 ? 14.362 -13.851 -21.211 1.00 90.69 131 PRO A C 1
ATOM 1041 O O . PRO A 1 131 ? 15.071 -13.087 -21.856 1.00 90.69 131 PRO A O 1
ATOM 1044 N N . ASP A 1 132 ? 13.403 -14.567 -21.795 1.00 90.62 132 ASP A N 1
ATOM 1045 C CA . ASP A 1 132 ? 13.114 -14.562 -23.234 1.00 90.62 132 ASP A CA 1
ATOM 1046 C C . ASP A 1 132 ? 12.545 -13.228 -23.741 1.00 90.62 132 ASP A C 1
ATOM 1048 O O . ASP A 1 132 ? 12.677 -12.896 -24.920 1.00 90.62 132 ASP A O 1
ATOM 1052 N N . GLN A 1 133 ? 11.895 -12.461 -22.865 1.00 89.81 133 GLN A N 1
ATOM 1053 C CA . GLN A 1 133 ? 11.406 -11.117 -23.161 1.00 89.81 133 GLN A CA 1
ATOM 1054 C C . GLN A 1 133 ? 12.521 -10.086 -23.020 1.00 89.81 133 GLN A C 1
ATOM 1056 O O . GLN A 1 133 ? 12.605 -9.174 -23.838 1.00 89.81 133 GLN A O 1
ATOM 1061 N N . TYR A 1 134 ? 13.381 -10.240 -22.012 1.00 88.94 134 TYR A N 1
ATOM 1062 C CA . TYR A 1 134 ? 14.523 -9.362 -21.764 1.00 88.94 134 TYR A CA 1
ATOM 1063 C C . TYR A 1 134 ? 15.480 -9.315 -22.962 1.00 88.94 134 TYR A C 1
ATOM 1065 O O . TYR A 1 134 ? 15.887 -8.230 -23.382 1.00 88.94 134 TYR A O 1
ATOM 1073 N N . ASP A 1 135 ? 15.750 -10.472 -23.571 1.00 87.69 135 ASP A N 1
ATOM 1074 C CA . ASP A 1 135 ? 16.646 -10.606 -24.727 1.00 87.69 135 ASP A CA 1
ATOM 1075 C C . ASP A 1 135 ? 16.111 -9.934 -26.013 1.00 87.69 135 ASP A C 1
ATOM 1077 O O . ASP A 1 135 ? 16.838 -9.787 -26.995 1.00 87.69 135 ASP A O 1
ATOM 1081 N N . GLN A 1 136 ? 14.843 -9.500 -26.036 1.00 87.75 136 GLN A N 1
ATOM 1082 C CA . GLN A 1 136 ? 14.236 -8.815 -27.188 1.00 87.75 136 GLN A CA 1
ATOM 1083 C C . GLN A 1 136 ? 14.546 -7.314 -27.234 1.00 87.75 136 GLN A C 1
ATOM 1085 O O . GLN A 1 136 ? 14.195 -6.646 -28.214 1.00 87.75 136 GLN A O 1
ATOM 1090 N N . PHE A 1 137 ? 15.155 -6.767 -26.181 1.00 85.31 137 PHE A N 1
ATOM 1091 C CA . PHE A 1 137 ? 15.425 -5.340 -26.052 1.00 85.31 137 PHE A CA 1
ATOM 1092 C C . PHE A 1 137 ? 16.922 -5.051 -26.138 1.00 85.31 137 PHE A C 1
ATOM 1094 O O . PHE A 1 137 ? 17.751 -5.759 -25.574 1.00 85.31 137 PHE A O 1
ATOM 1101 N N . ASN A 1 138 ? 17.259 -3.964 -26.832 1.00 84.25 138 ASN A N 1
ATOM 1102 C CA . ASN A 1 138 ? 18.594 -3.390 -26.773 1.00 84.25 138 ASN A CA 1
ATOM 1103 C C . ASN A 1 138 ? 18.649 -2.399 -25.603 1.00 84.25 138 ASN A C 1
ATOM 1105 O O . ASN A 1 138 ? 17.969 -1.375 -25.631 1.00 84.25 138 ASN A O 1
ATOM 1109 N N . TRP A 1 139 ? 19.440 -2.713 -24.580 1.00 83.94 139 TRP A N 1
ATOM 1110 C CA . TRP A 1 139 ? 19.523 -1.931 -23.341 1.00 83.94 139 TRP A CA 1
ATOM 1111 C C . TRP A 1 139 ? 20.519 -0.768 -23.417 1.00 83.94 139 TRP A C 1
ATOM 1113 O O . TRP A 1 139 ? 20.443 0.157 -22.604 1.00 83.94 139 TRP A O 1
ATOM 1123 N N . ASP A 1 140 ? 21.405 -0.784 -24.416 1.00 82.88 140 ASP A N 1
ATOM 1124 C CA . ASP A 1 140 ? 22.382 0.280 -24.671 1.00 82.88 140 ASP A CA 1
ATOM 1125 C C . ASP A 1 140 ? 21.783 1.454 -25.460 1.00 82.88 140 ASP A C 1
ATOM 1127 O O . ASP A 1 140 ? 22.355 2.545 -25.502 1.00 82.88 140 ASP A O 1
ATOM 1131 N N . GLU A 1 141 ? 20.596 1.264 -26.038 1.00 84.44 141 GLU A N 1
ATOM 1132 C CA . GLU A 1 141 ? 19.872 2.280 -26.793 1.00 84.44 141 GLU A CA 1
ATOM 1133 C C . GLU A 1 141 ? 18.588 2.708 -26.078 1.00 84.44 141 GLU A C 1
ATOM 1135 O O . GLU A 1 141 ? 17.987 1.978 -25.287 1.00 84.44 141 GLU A O 1
ATOM 1140 N N . LYS A 1 142 ? 18.152 3.941 -26.343 1.00 84.19 142 LYS A N 1
ATOM 1141 C CA . LYS A 1 142 ? 16.862 4.417 -25.846 1.00 84.19 142 LYS A CA 1
ATOM 1142 C C . LYS A 1 142 ? 15.745 3.674 -26.591 1.00 84.19 142 LYS A C 1
ATOM 1144 O O . LYS A 1 142 ? 15.732 3.746 -27.820 1.00 84.19 142 LYS A O 1
ATOM 1149 N N . PRO A 1 143 ? 14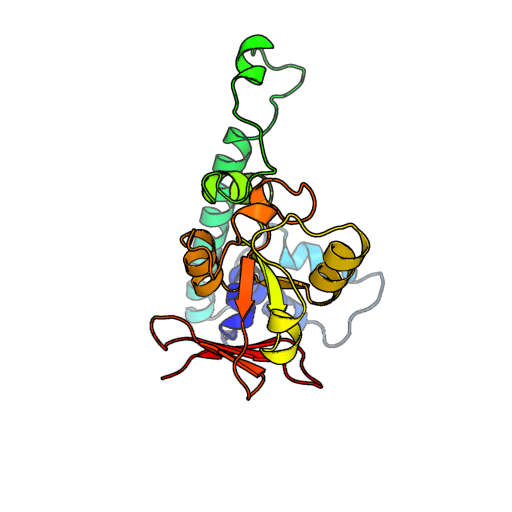.786 3.043 -25.884 1.00 86.50 143 PRO A N 1
ATOM 1150 C CA . PRO A 1 143 ? 13.705 2.332 -26.545 1.00 86.50 143 PRO A CA 1
ATOM 1151 C C . PRO A 1 143 ? 12.845 3.298 -27.362 1.00 86.50 143 PRO A C 1
ATOM 1153 O O . PRO A 1 143 ? 12.519 4.404 -26.912 1.00 86.50 143 PRO A O 1
ATOM 1156 N N . ASP A 1 144 ? 12.461 2.867 -28.559 1.00 89.75 144 ASP A N 1
ATOM 1157 C CA . ASP A 1 144 ? 11.512 3.597 -29.391 1.00 89.75 144 ASP A CA 1
ATOM 1158 C C . ASP A 1 144 ? 10.086 3.532 -28.806 1.00 89.75 144 ASP A C 1
ATOM 1160 O O . ASP A 1 144 ? 9.833 2.934 -27.753 1.00 89.75 144 ASP A O 1
ATOM 1164 N N . LEU A 1 145 ? 9.126 4.202 -29.447 1.00 90.56 145 LEU A N 1
ATOM 1165 C CA . LEU A 1 145 ? 7.749 4.239 -28.949 1.00 90.56 145 LEU A CA 1
ATOM 1166 C C . LEU A 1 145 ? 7.098 2.835 -28.911 1.00 90.56 145 LEU A C 1
ATOM 1168 O O . LEU A 1 145 ? 6.525 2.494 -27.872 1.00 90.56 145 LEU A O 1
ATOM 1172 N N . PRO A 1 146 ? 7.203 1.990 -29.959 1.00 92.00 146 PRO A N 1
ATOM 1173 C CA . PRO A 1 146 ? 6.750 0.599 -29.899 1.00 92.00 146 PRO A CA 1
ATOM 1174 C C . PRO A 1 146 ? 7.380 -0.233 -28.771 1.00 92.00 146 PRO A C 1
ATOM 1176 O O . PRO A 1 146 ? 6.666 -0.957 -28.073 1.00 92.00 146 PRO A O 1
ATOM 1179 N N . GLN A 1 147 ? 8.695 -0.142 -28.563 1.00 90.50 147 GLN A N 1
ATOM 1180 C CA . GLN A 1 147 ? 9.406 -0.852 -27.496 1.00 90.50 147 GLN A CA 1
ATOM 1181 C C . GLN A 1 147 ? 8.986 -0.342 -26.120 1.00 90.50 147 GLN A C 1
ATOM 1183 O O . GLN A 1 147 ? 8.694 -1.142 -25.235 1.00 90.50 147 GLN A O 1
ATOM 1188 N N . THR A 1 148 ? 8.867 0.975 -25.957 1.00 91.62 148 THR A N 1
ATOM 1189 C CA . THR A 1 148 ? 8.369 1.587 -24.721 1.00 91.62 148 THR A CA 1
ATOM 1190 C C . THR A 1 148 ? 6.959 1.098 -24.407 1.00 91.62 148 THR A C 1
ATOM 1192 O O . THR A 1 148 ? 6.675 0.713 -23.277 1.00 91.62 148 THR A O 1
ATOM 1195 N N . GLN A 1 149 ? 6.079 1.028 -25.409 1.00 93.06 149 GLN A N 1
ATOM 1196 C CA . GLN A 1 149 ? 4.733 0.494 -25.225 1.00 93.06 149 GLN A CA 1
ATOM 1197 C C . GLN A 1 149 ? 4.753 -0.982 -24.803 1.00 93.06 149 GLN A C 1
ATOM 1199 O O . GLN A 1 149 ? 3.955 -1.373 -23.954 1.00 93.06 149 GLN A O 1
ATOM 1204 N N . LYS A 1 150 ? 5.647 -1.804 -25.370 1.00 92.75 150 LYS A N 1
ATOM 1205 C CA . LYS A 1 150 ? 5.820 -3.197 -24.930 1.00 92.75 150 LYS A CA 1
ATOM 1206 C C . LYS A 1 150 ? 6.263 -3.263 -23.469 1.00 92.75 150 LYS A C 1
ATOM 1208 O O . LYS A 1 150 ? 5.617 -3.961 -22.703 1.00 92.75 150 LYS A O 1
ATOM 1213 N N . LEU A 1 151 ? 7.280 -2.499 -23.071 1.00 93.06 151 LEU A N 1
ATOM 1214 C CA . LEU A 1 151 ? 7.761 -2.460 -21.683 1.00 93.06 151 LEU A CA 1
ATOM 1215 C C . LEU A 1 151 ? 6.649 -2.058 -20.705 1.00 93.06 151 LEU A C 1
ATOM 1217 O O . LEU A 1 151 ? 6.440 -2.720 -19.694 1.00 93.06 151 LEU A O 1
ATOM 1221 N N . LEU A 1 152 ? 5.870 -1.027 -21.039 1.00 93.12 152 LEU A N 1
ATOM 1222 C CA . LEU A 1 152 ? 4.782 -0.553 -20.181 1.00 93.12 152 LEU A CA 1
ATOM 1223 C C . LEU A 1 152 ? 3.631 -1.562 -20.040 1.00 93.12 152 LEU A C 1
ATOM 1225 O O . LEU A 1 152 ? 2.970 -1.577 -19.004 1.00 93.12 152 LEU A O 1
ATOM 1229 N N . LYS A 1 153 ? 3.407 -2.447 -21.022 1.00 92.31 153 LYS A N 1
ATOM 1230 C CA . LYS A 1 153 ? 2.430 -3.549 -20.889 1.00 92.31 153 LYS A CA 1
ATOM 1231 C C . LYS A 1 153 ? 2.828 -4.584 -19.839 1.00 92.31 153 LYS A C 1
ATOM 1233 O O . LYS A 1 153 ? 1.965 -5.312 -19.365 1.00 92.31 153 LYS A O 1
ATOM 1238 N N . HIS A 1 154 ? 4.107 -4.637 -19.489 1.00 92.62 154 HIS A N 1
ATOM 1239 C CA . HIS A 1 154 ? 4.653 -5.512 -18.458 1.00 92.62 154 HIS A CA 1
ATOM 1240 C C . HIS A 1 154 ? 4.897 -4.772 -17.140 1.00 92.62 154 HIS A C 1
ATOM 1242 O O . HIS A 1 154 ? 5.646 -5.250 -16.289 1.00 92.62 154 HIS A O 1
ATOM 1248 N N . SER A 1 155 ? 4.307 -3.586 -16.981 1.00 93.12 155 SER A N 1
ATOM 1249 C CA . SER A 1 155 ? 4.542 -2.759 -15.809 1.00 93.12 155 SER A CA 1
ATOM 1250 C C . SER A 1 155 ? 3.449 -2.868 -14.753 1.00 93.12 155 SER A C 1
ATOM 1252 O O . SER A 1 155 ? 2.272 -3.036 -15.069 1.00 93.12 155 SER A O 1
ATOM 1254 N N . PHE A 1 156 ? 3.850 -2.759 -13.489 1.00 91.69 156 PHE A N 1
ATOM 1255 C CA . PHE A 1 156 ? 2.955 -2.688 -12.340 1.00 91.69 156 PHE A CA 1
ATOM 1256 C C . PHE A 1 156 ? 3.531 -1.773 -11.252 1.00 91.69 156 PHE A C 1
ATOM 1258 O O . PHE A 1 156 ? 4.708 -1.408 -11.273 1.00 91.69 156 PHE A O 1
ATOM 1265 N N . THR A 1 157 ? 2.691 -1.391 -10.292 1.00 90.62 157 THR A N 1
ATOM 1266 C CA . THR A 1 157 ? 3.089 -0.569 -9.144 1.00 90.62 157 THR A CA 1
ATOM 1267 C C . THR A 1 157 ? 3.214 -1.439 -7.903 1.00 90.62 157 THR A C 1
ATOM 1269 O O . THR A 1 157 ? 2.265 -2.115 -7.514 1.00 90.62 157 THR A O 1
ATOM 1272 N N . LEU A 1 158 ? 4.382 -1.406 -7.268 1.00 89.25 158 LEU A N 1
ATOM 1273 C CA . LEU A 1 158 ? 4.658 -2.111 -6.025 1.00 89.25 158 LEU A CA 1
ATOM 1274 C C . LEU A 1 158 ? 4.516 -1.153 -4.838 1.00 89.25 158 LEU A C 1
ATOM 1276 O O . LEU A 1 158 ? 5.087 -0.064 -4.857 1.00 89.25 158 LEU A O 1
ATOM 1280 N N . GLN A 1 159 ? 3.789 -1.580 -3.804 1.00 86.12 159 GLN A N 1
ATOM 1281 C CA . GLN A 1 159 ? 3.569 -0.806 -2.570 1.00 86.12 159 GLN A CA 1
ATOM 1282 C C . GLN A 1 159 ? 4.178 -1.473 -1.326 1.00 86.12 159 GLN A C 1
ATOM 1284 O O . GLN A 1 159 ? 4.153 -0.916 -0.237 1.00 86.12 159 GLN A O 1
ATOM 1289 N N . HIS A 1 160 ? 4.756 -2.672 -1.460 1.00 85.94 160 HIS A N 1
ATOM 1290 C CA . HIS A 1 160 ? 5.306 -3.396 -0.316 1.00 85.94 160 HIS A CA 1
ATOM 1291 C C . HIS A 1 160 ? 6.537 -2.677 0.257 1.00 85.94 160 HIS A C 1
ATOM 1293 O O . HIS A 1 160 ? 7.624 -2.728 -0.327 1.00 85.94 160 HIS A O 1
ATOM 1299 N N . LYS A 1 161 ? 6.376 -2.053 1.430 1.00 80.50 161 LYS A N 1
ATOM 1300 C CA . LYS A 1 161 ? 7.337 -1.130 2.058 1.00 80.50 161 LYS A CA 1
ATOM 1301 C C . LYS A 1 161 ? 8.795 -1.592 1.995 1.00 80.50 161 LYS A C 1
ATOM 1303 O O . LYS A 1 161 ? 9.647 -0.850 1.514 1.00 80.50 161 LYS A O 1
ATOM 1308 N N . SER A 1 162 ? 9.096 -2.817 2.433 1.00 81.75 162 SER A N 1
ATOM 1309 C CA . SER A 1 162 ? 10.480 -3.326 2.443 1.00 81.75 162 SER A CA 1
ATOM 1310 C C . SER A 1 162 ? 11.092 -3.422 1.043 1.00 81.75 162 SER A C 1
ATOM 1312 O O . SER A 1 162 ? 12.254 -3.074 0.858 1.00 81.75 162 SER A O 1
ATOM 1314 N N . LEU A 1 163 ? 10.299 -3.845 0.058 1.00 85.31 163 LEU A N 1
ATOM 1315 C CA . LEU A 1 163 ? 10.761 -4.031 -1.318 1.00 85.31 163 LEU A CA 1
ATOM 1316 C C . LEU A 1 163 ? 10.879 -2.690 -2.046 1.00 85.31 163 LEU A C 1
ATOM 1318 O O . LEU A 1 163 ? 11.821 -2.484 -2.804 1.00 85.31 163 LEU A O 1
ATOM 1322 N N . VAL A 1 164 ? 9.965 -1.753 -1.774 1.00 85.62 164 VAL A N 1
ATOM 1323 C CA . VAL A 1 164 ? 10.014 -0.391 -2.321 1.00 85.62 164 VAL A CA 1
ATOM 1324 C C . VAL A 1 164 ? 11.320 0.300 -1.927 1.00 85.62 164 VAL A C 1
ATOM 1326 O O . VAL A 1 164 ? 12.028 0.797 -2.800 1.00 85.62 164 VAL A O 1
ATOM 1329 N N . PHE A 1 165 ? 11.686 0.287 -0.639 1.00 81.31 165 PHE A N 1
ATOM 1330 C CA . PHE A 1 165 ? 12.934 0.911 -0.185 1.00 81.31 165 PHE A CA 1
ATOM 1331 C C . PHE A 1 165 ? 14.175 0.261 -0.803 1.00 81.31 165 PHE A C 1
ATOM 1333 O O . PHE A 1 165 ? 15.106 0.969 -1.187 1.00 81.31 165 PHE A O 1
ATOM 1340 N N . GLN A 1 166 ? 14.175 -1.064 -0.951 1.00 82.62 166 GLN A N 1
ATOM 1341 C CA . GLN A 1 166 ? 15.277 -1.775 -1.593 1.00 82.62 166 GLN A CA 1
ATOM 1342 C C . GLN A 1 166 ? 15.406 -1.411 -3.078 1.00 82.62 166 GLN A C 1
ATOM 1344 O O . GLN A 1 166 ? 16.505 -1.120 -3.539 1.00 82.62 166 GLN A O 1
ATOM 1349 N N . LEU A 1 167 ? 14.304 -1.386 -3.832 1.00 82.31 167 LEU A N 1
ATOM 1350 C CA . LEU A 1 167 ? 14.322 -1.071 -5.265 1.00 82.31 167 LEU A CA 1
ATOM 1351 C C . LEU A 1 167 ? 14.637 0.404 -5.549 1.00 82.31 167 LEU A C 1
ATOM 1353 O O . LEU A 1 167 ? 15.298 0.712 -6.541 1.00 82.31 167 LEU A O 1
ATOM 1357 N N . LEU A 1 168 ? 14.191 1.324 -4.690 1.00 79.12 168 LEU A N 1
ATOM 1358 C CA . LEU A 1 168 ? 14.508 2.748 -4.826 1.00 79.12 168 LEU A CA 1
ATOM 1359 C C . LEU A 1 168 ? 15.964 3.061 -4.464 1.00 79.12 168 LEU A C 1
ATOM 1361 O O . LEU A 1 168 ? 16.549 3.946 -5.083 1.00 79.12 168 LEU A O 1
ATOM 1365 N N . GLY A 1 169 ? 16.556 2.327 -3.515 1.00 72.19 169 GLY A N 1
ATOM 1366 C CA . GLY A 1 169 ? 17.964 2.475 -3.134 1.00 72.19 169 GLY A CA 1
ATOM 1367 C C . GLY A 1 169 ? 18.963 1.953 -4.174 1.00 72.19 169 GLY A C 1
ATOM 1368 O O . GLY A 1 169 ? 20.159 2.215 -4.048 1.00 72.19 169 GLY A O 1
ATOM 1369 N N . LYS A 1 170 ? 18.491 1.232 -5.199 1.00 70.56 170 LYS A N 1
ATOM 1370 C CA . LYS A 1 170 ? 19.321 0.644 -6.253 1.00 70.56 170 LYS A CA 1
ATOM 1371 C C . LYS A 1 170 ? 19.375 1.522 -7.500 1.00 70.56 170 LYS A C 1
ATOM 1373 O O . LYS A 1 170 ? 18.346 1.924 -8.043 1.00 70.56 170 LYS A O 1
ATOM 1378 N N . PHE A 1 171 ? 20.594 1.730 -7.991 1.00 62.84 171 PHE A N 1
ATOM 1379 C CA . PHE A 1 171 ? 20.891 2.460 -9.230 1.00 62.84 171 PHE A CA 1
ATOM 1380 C C . PHE A 1 171 ? 21.718 1.630 -10.223 1.00 62.84 171 PHE A C 1
ATOM 1382 O O . PHE A 1 171 ? 22.253 2.170 -11.192 1.00 62.84 171 PHE A O 1
ATOM 1389 N N . ASP A 1 172 ? 21.836 0.324 -9.982 1.00 68.88 172 ASP A N 1
ATOM 1390 C CA . ASP A 1 172 ? 22.569 -0.589 -10.855 1.00 68.88 172 ASP A CA 1
ATOM 1391 C C . ASP A 1 172 ? 21.865 -0.736 -12.200 1.00 68.88 172 ASP A C 1
ATOM 1393 O O . ASP A 1 172 ? 20.638 -0.726 -12.264 1.00 68.88 172 ASP A O 1
ATOM 1397 N N . LYS A 1 173 ? 22.634 -0.926 -13.278 1.00 60.78 173 LYS A N 1
ATOM 1398 C CA . LYS A 1 173 ? 22.096 -1.039 -14.646 1.00 60.78 173 LYS A CA 1
ATOM 1399 C C . LYS A 1 173 ? 21.067 -2.159 -14.807 1.00 60.78 173 LYS A C 1
ATOM 1401 O O . LYS A 1 173 ? 20.144 -2.010 -15.601 1.00 60.78 173 LYS A O 1
ATOM 1406 N N . ASP A 1 174 ? 21.211 -3.227 -14.029 1.00 66.94 174 ASP A N 1
ATOM 1407 C CA . ASP A 1 174 ? 20.340 -4.404 -14.075 1.00 66.94 174 ASP A CA 1
ATOM 1408 C C . ASP A 1 174 ? 18.949 -4.130 -13.476 1.00 66.94 174 ASP A C 1
ATOM 1410 O O . ASP A 1 174 ? 17.977 -4.805 -13.804 1.00 66.94 174 ASP A O 1
ATOM 1414 N N . VAL A 1 175 ? 18.840 -3.107 -12.622 1.00 70.00 175 VAL A N 1
ATOM 1415 C CA . VAL A 1 175 ? 17.591 -2.688 -11.960 1.00 70.00 175 VAL A CA 1
ATOM 1416 C C . VAL A 1 175 ? 17.110 -1.333 -12.488 1.00 70.00 175 VAL A C 1
ATOM 1418 O O . VAL A 1 175 ? 15.920 -1.017 -12.453 1.00 70.00 175 VAL A O 1
ATOM 1421 N N . TYR A 1 176 ? 18.024 -0.526 -13.017 1.00 78.19 176 TYR A N 1
ATOM 1422 C CA . TYR A 1 176 ? 17.783 0.794 -13.572 1.00 78.19 176 TYR A CA 1
ATOM 1423 C C . TYR A 1 176 ? 18.608 0.991 -14.855 1.00 78.19 176 TYR A C 1
ATOM 1425 O O . TYR A 1 176 ? 19.729 1.514 -14.813 1.00 78.19 176 TYR A O 1
ATOM 1433 N N . PRO A 1 177 ? 18.065 0.599 -16.023 1.00 81.00 177 PRO A N 1
ATOM 1434 C CA . PRO A 1 177 ? 18.739 0.805 -17.296 1.00 81.00 177 PRO A CA 1
ATOM 1435 C C . PRO A 1 177 ? 19.025 2.293 -17.519 1.00 81.00 177 PRO A C 1
ATOM 1437 O O . PRO A 1 177 ? 18.116 3.124 -17.554 1.00 81.00 177 PRO A O 1
ATOM 1440 N N . THR A 1 178 ? 20.294 2.659 -17.706 1.00 78.12 178 THR A N 1
ATOM 1441 C CA . THR A 1 178 ? 20.714 4.072 -17.798 1.00 78.12 178 THR A CA 1
ATOM 1442 C C . THR A 1 178 ? 20.038 4.830 -18.942 1.00 78.12 178 THR A C 1
ATOM 1444 O O . THR A 1 178 ? 19.840 6.042 -18.863 1.00 78.12 178 THR A O 1
ATOM 1447 N N . THR A 1 179 ? 19.637 4.123 -19.997 1.00 83.19 179 THR A N 1
ATOM 1448 C CA . THR A 1 179 ? 18.906 4.685 -21.138 1.00 83.19 179 THR A CA 1
ATOM 1449 C C . THR A 1 179 ? 17.501 5.159 -20.757 1.00 83.19 179 THR A C 1
ATOM 1451 O O . THR A 1 179 ? 17.009 6.139 -21.327 1.00 83.19 179 THR A O 1
ATOM 1454 N N . TRP A 1 180 ? 16.874 4.556 -19.740 1.00 85.75 180 TRP A N 1
ATOM 1455 C CA . TRP A 1 180 ? 15.538 4.924 -19.266 1.00 85.75 180 TRP A CA 1
ATOM 1456 C C . TRP A 1 180 ? 15.517 6.273 -18.556 1.00 85.75 180 TRP A C 1
ATOM 1458 O O . TRP A 1 180 ? 14.533 6.995 -18.691 1.00 85.75 180 TRP A O 1
ATOM 1468 N N . ALA A 1 181 ? 16.617 6.673 -17.910 1.00 79.12 181 ALA A N 1
ATOM 1469 C CA . ALA A 1 181 ? 16.749 7.983 -17.267 1.00 79.12 181 ALA A CA 1
ATOM 1470 C C . ALA A 1 181 ? 16.458 9.150 -18.230 1.00 79.12 181 ALA A C 1
ATOM 1472 O O . ALA A 1 181 ? 15.932 10.190 -17.840 1.00 79.12 181 ALA A O 1
ATOM 1473 N N . THR A 1 182 ? 16.768 8.961 -19.517 1.00 81.00 182 THR A N 1
ATOM 1474 C CA . THR A 1 182 ? 16.553 9.952 -20.586 1.00 81.00 182 THR A CA 1
ATOM 1475 C C . THR A 1 182 ? 15.181 9.833 -21.270 1.00 81.00 182 THR A C 1
ATOM 1477 O O . THR A 1 182 ? 14.851 10.597 -22.187 1.00 81.00 182 THR A O 1
ATOM 1480 N N . SER A 1 183 ? 14.367 8.856 -20.866 1.00 84.19 183 SER A N 1
ATOM 1481 C CA . SER A 1 183 ? 13.010 8.641 -21.361 1.00 84.19 183 SER A CA 1
ATOM 1482 C C . SER A 1 183 ? 11.998 9.184 -20.362 1.00 84.19 183 SER A C 1
ATOM 1484 O O . SER A 1 183 ? 11.869 8.675 -19.254 1.00 84.19 183 SER A O 1
ATOM 1486 N N . ALA A 1 184 ? 11.213 10.181 -20.771 1.00 84.94 184 ALA A N 1
ATOM 1487 C CA . ALA A 1 184 ? 10.155 10.734 -19.926 1.00 84.94 184 ALA A CA 1
ATOM 1488 C C . ALA A 1 184 ? 9.138 9.671 -19.463 1.00 84.94 184 ALA A C 1
ATOM 1490 O O . ALA A 1 184 ? 8.571 9.809 -18.385 1.00 84.94 184 ALA A O 1
ATOM 1491 N N . LEU A 1 185 ? 8.945 8.606 -20.252 1.00 88.00 185 LEU A N 1
ATOM 1492 C CA . LEU A 1 185 ? 7.992 7.532 -19.965 1.00 88.00 185 LEU A CA 1
ATOM 1493 C C . LEU A 1 185 ? 8.556 6.430 -19.058 1.00 88.00 185 LEU A C 1
ATOM 1495 O O . LEU A 1 185 ? 7.771 5.708 -18.457 1.00 88.00 185 LEU A O 1
ATOM 1499 N N . LEU A 1 186 ? 9.883 6.283 -18.964 1.00 87.81 186 LEU A N 1
ATOM 1500 C CA . LEU A 1 186 ? 10.524 5.156 -18.265 1.00 87.81 186 LEU A CA 1
ATOM 1501 C C . LEU A 1 186 ? 11.461 5.577 -17.124 1.00 87.81 186 LEU A C 1
ATOM 1503 O O . LEU A 1 186 ? 11.834 4.731 -16.320 1.00 87.81 186 LEU A O 1
ATOM 1507 N N . ARG A 1 187 ? 11.804 6.868 -16.995 1.00 84.69 187 ARG A N 1
ATOM 1508 C CA . ARG A 1 187 ? 12.776 7.388 -16.007 1.00 84.69 187 ARG A CA 1
ATOM 1509 C C . ARG A 1 187 ? 12.489 7.031 -14.546 1.00 84.69 187 ARG A C 1
ATOM 1511 O O . ARG A 1 187 ? 13.402 7.026 -13.735 1.00 84.69 187 ARG A O 1
ATOM 1518 N N . ASN A 1 188 ? 11.236 6.728 -14.215 1.00 83.38 188 ASN A N 1
ATOM 1519 C CA . ASN A 1 188 ? 10.812 6.396 -12.854 1.00 83.38 188 ASN A CA 1
ATOM 1520 C C . ASN A 1 188 ? 10.546 4.893 -12.657 1.00 83.38 188 ASN A C 1
ATOM 1522 O O . ASN A 1 188 ? 10.169 4.489 -11.561 1.00 83.38 188 ASN A O 1
ATOM 1526 N N . TYR A 1 189 ? 10.742 4.070 -13.691 1.00 89.19 189 TYR A N 1
ATOM 1527 C CA . TYR A 1 189 ? 10.541 2.627 -13.609 1.00 89.19 189 TYR A CA 1
ATOM 1528 C C . TYR A 1 189 ? 11.815 1.917 -13.149 1.00 89.19 189 TYR A C 1
ATOM 1530 O O . TYR A 1 189 ? 12.936 2.377 -13.384 1.00 89.19 189 TYR A O 1
ATOM 1538 N N . ARG A 1 190 ? 11.632 0.779 -12.483 1.00 89.56 190 ARG A N 1
ATOM 1539 C CA . ARG A 1 190 ? 12.681 -0.203 -12.195 1.00 89.56 190 ARG A CA 1
ATOM 1540 C C . ARG A 1 190 ? 12.451 -1.455 -13.023 1.00 89.56 190 ARG A C 1
ATOM 1542 O O . ARG A 1 190 ? 11.313 -1.765 -13.363 1.00 89.56 190 ARG A O 1
ATOM 1549 N N . LEU A 1 191 ? 13.516 -2.163 -13.351 1.00 90.31 191 LEU A N 1
ATOM 1550 C CA . LEU A 1 191 ? 13.444 -3.443 -14.031 1.00 90.31 191 LEU A CA 1
ATOM 1551 C C . LEU A 1 191 ? 13.494 -4.575 -13.001 1.00 90.31 191 LEU A C 1
ATOM 1553 O O . LEU A 1 191 ? 14.378 -4.605 -12.148 1.00 90.31 191 LEU A O 1
ATOM 1557 N N . LEU A 1 192 ? 12.547 -5.504 -13.099 1.00 91.31 192 LEU A N 1
ATOM 1558 C CA . LEU A 1 192 ? 12.590 -6.796 -12.425 1.00 91.31 192 LEU A CA 1
ATOM 1559 C C . LEU A 1 192 ? 12.698 -7.894 -13.478 1.00 91.31 192 LEU A C 1
ATOM 1561 O O . LEU A 1 192 ? 11.759 -8.145 -14.234 1.00 91.31 192 LEU A O 1
ATOM 1565 N N . LEU A 1 193 ? 13.857 -8.545 -13.512 1.00 91.56 193 LEU A N 1
ATOM 1566 C CA . LEU A 1 193 ? 14.086 -9.716 -14.344 1.00 91.56 193 LEU A CA 1
ATOM 1567 C C . LEU A 1 193 ? 13.690 -10.973 -13.565 1.00 91.56 193 LEU A C 1
ATOM 1569 O O . LEU A 1 193 ? 14.337 -11.326 -12.579 1.00 91.56 193 LEU A O 1
ATOM 1573 N N . LEU A 1 194 ? 12.619 -11.629 -14.001 1.00 92.62 194 LEU A N 1
ATOM 1574 C CA . LEU A 1 194 ? 12.169 -12.898 -13.443 1.00 92.62 194 LEU A CA 1
ATOM 1575 C C . LEU A 1 194 ? 13.080 -14.044 -13.901 1.00 92.62 194 LEU A C 1
ATOM 1577 O O . LEU A 1 194 ? 13.655 -14.018 -14.990 1.00 92.62 194 LEU A O 1
ATOM 1581 N N . ASP A 1 195 ? 13.170 -15.086 -13.083 1.00 92.06 195 ASP A N 1
ATOM 1582 C CA . ASP A 1 195 ? 13.803 -16.344 -13.447 1.00 92.06 195 ASP A CA 1
ATOM 1583 C C . ASP A 1 195 ? 12.908 -17.188 -14.381 1.00 92.06 195 ASP A C 1
ATOM 1585 O O . ASP A 1 195 ? 11.812 -16.802 -14.793 1.00 92.06 195 ASP A O 1
ATOM 1589 N N . LYS A 1 196 ? 13.376 -18.396 -14.715 1.00 90.12 196 LYS A N 1
ATOM 1590 C CA . LYS A 1 196 ? 12.630 -19.346 -15.561 1.00 90.12 196 LYS A CA 1
ATOM 1591 C C . LYS A 1 196 ? 11.333 -19.859 -14.924 1.00 90.12 196 LYS A C 1
ATOM 1593 O O . LYS A 1 196 ? 10.507 -20.421 -15.636 1.00 90.12 196 LYS A O 1
ATOM 1598 N N . ASN A 1 197 ? 11.169 -19.688 -13.615 1.00 91.19 197 ASN A N 1
ATOM 1599 C CA . ASN A 1 197 ? 9.964 -20.043 -12.873 1.00 91.19 197 ASN A CA 1
ATOM 1600 C C . ASN A 1 197 ? 9.020 -18.841 -12.715 1.00 91.19 197 ASN A C 1
ATOM 1602 O O . ASN A 1 197 ? 8.073 -18.920 -11.940 1.00 91.19 197 ASN A O 1
ATOM 1606 N N . ALA A 1 198 ? 9.275 -17.742 -13.436 1.00 92.94 198 ALA A N 1
ATOM 1607 C CA . ALA A 1 198 ? 8.541 -16.491 -13.323 1.00 92.94 198 ALA A CA 1
ATOM 1608 C C . ALA A 1 198 ? 8.610 -15.865 -11.916 1.00 92.94 198 ALA A C 1
ATOM 1610 O O . ALA A 1 198 ? 7.666 -15.203 -11.482 1.00 92.94 198 ALA A O 1
ATOM 1611 N N . CYS A 1 199 ? 9.735 -16.046 -11.217 1.00 93.38 199 CYS A N 1
ATOM 1612 C CA . CYS A 1 199 ? 9.965 -15.500 -9.887 1.00 93.38 199 CYS A CA 1
ATOM 1613 C C . CYS A 1 199 ? 11.244 -14.656 -9.821 1.00 93.38 199 CYS A C 1
ATOM 1615 O O . CYS A 1 199 ? 12.258 -14.957 -10.443 1.00 93.38 199 CYS A O 1
ATOM 1617 N N . TRP A 1 200 ? 11.205 -13.604 -9.018 1.00 92.69 200 TRP A N 1
ATOM 1618 C CA . TRP A 1 200 ? 12.343 -12.780 -8.638 1.00 92.69 200 TRP A CA 1
ATOM 1619 C C . TRP A 1 200 ? 12.562 -12.885 -7.132 1.00 92.69 200 TRP A C 1
ATOM 1621 O O . TRP A 1 200 ? 11.604 -13.015 -6.368 1.00 92.69 200 TRP A O 1
ATOM 1631 N N . TYR A 1 201 ? 13.819 -12.817 -6.712 1.00 90.19 201 TYR A N 1
ATOM 1632 C CA . TYR A 1 201 ? 14.224 -12.899 -5.314 1.00 90.19 201 TYR A CA 1
ATOM 1633 C C . TYR A 1 201 ? 14.969 -11.628 -4.942 1.00 90.19 201 TYR A C 1
ATOM 1635 O O . TYR A 1 201 ? 15.764 -11.116 -5.735 1.00 90.19 201 TYR A O 1
ATOM 1643 N N . ASP A 1 202 ? 14.719 -11.133 -3.737 1.00 87.62 202 ASP A N 1
ATOM 1644 C CA . ASP A 1 202 ? 15.516 -10.049 -3.189 1.00 87.62 202 ASP A CA 1
ATOM 1645 C C . ASP A 1 202 ? 16.942 -10.517 -2.861 1.00 87.62 202 ASP A C 1
ATOM 1647 O O . ASP A 1 202 ? 17.206 -11.703 -2.670 1.00 87.62 202 ASP A O 1
ATOM 1651 N N . ASP A 1 203 ? 17.884 -9.574 -2.781 1.00 80.88 203 ASP A N 1
ATOM 1652 C CA . ASP A 1 203 ? 19.295 -9.921 -2.529 1.00 80.88 203 ASP A CA 1
ATOM 1653 C C . ASP A 1 203 ? 19.501 -10.594 -1.165 1.00 80.88 203 ASP A C 1
ATOM 1655 O O . ASP A 1 203 ? 20.416 -11.397 -0.994 1.00 80.88 203 ASP A O 1
ATOM 1659 N N . ASP A 1 204 ? 18.642 -10.259 -0.199 1.00 81.69 204 ASP A N 1
ATOM 1660 C CA . ASP A 1 204 ? 18.655 -10.828 1.145 1.00 81.69 204 ASP A CA 1
ATOM 1661 C C . ASP A 1 204 ? 18.015 -12.229 1.200 1.00 81.69 204 ASP A C 1
ATOM 1663 O O . ASP A 1 204 ? 18.086 -12.887 2.240 1.00 81.69 204 ASP A O 1
ATOM 1667 N N . GLY A 1 205 ? 17.358 -12.677 0.123 1.00 82.69 205 GLY A N 1
ATOM 1668 C CA . GLY A 1 205 ? 16.607 -13.931 0.062 1.00 82.69 205 GLY A CA 1
ATOM 1669 C C . GLY A 1 205 ? 15.417 -14.005 1.027 1.00 82.69 205 GLY A C 1
ATOM 1670 O O . GLY A 1 205 ? 14.963 -15.102 1.342 1.00 82.69 205 GLY A O 1
ATOM 1671 N N . LYS A 1 206 ? 14.924 -12.867 1.528 1.00 88.19 206 LYS A N 1
ATOM 1672 C CA . LYS A 1 206 ? 13.788 -12.766 2.459 1.00 88.19 206 LYS A CA 1
ATOM 1673 C C . LYS A 1 206 ? 12.453 -12.674 1.743 1.00 88.19 206 LYS A C 1
ATOM 1675 O O . LYS A 1 206 ? 11.425 -12.986 2.342 1.00 88.19 206 LYS A O 1
ATOM 1680 N N . TYR A 1 207 ? 12.438 -12.202 0.506 1.00 91.62 207 TYR A N 1
ATOM 1681 C CA . TYR A 1 207 ? 11.224 -11.958 -0.251 1.00 91.62 207 TYR A CA 1
ATOM 1682 C C . TYR A 1 207 ? 11.345 -12.507 -1.665 1.00 91.62 207 TYR A C 1
ATOM 1684 O O . TYR A 1 207 ? 12.378 -12.420 -2.325 1.00 91.62 207 TYR A O 1
ATOM 1692 N N . GLN A 1 208 ? 10.229 -13.034 -2.143 1.00 93.31 208 GLN A N 1
ATOM 1693 C CA . GLN A 1 208 ? 10.072 -13.543 -3.489 1.00 93.31 208 GLN A CA 1
ATOM 1694 C C . GLN A 1 208 ? 8.868 -12.866 -4.135 1.00 93.31 208 GLN A C 1
ATOM 1696 O O . GLN A 1 208 ? 7.800 -12.789 -3.528 1.00 93.31 208 GLN A O 1
ATOM 1701 N N . ILE A 1 209 ? 9.035 -12.396 -5.367 1.00 93.38 209 ILE A N 1
ATOM 1702 C CA . ILE A 1 209 ? 7.965 -11.856 -6.204 1.00 93.38 209 ILE A CA 1
ATOM 1703 C C . ILE A 1 209 ? 7.751 -12.839 -7.349 1.00 93.38 209 ILE A C 1
ATOM 1705 O O . ILE A 1 209 ? 8.664 -13.036 -8.142 1.00 93.38 209 ILE A O 1
ATOM 1709 N N . CYS A 1 210 ? 6.571 -13.439 -7.464 1.00 94.00 210 CYS A N 1
ATOM 1710 C CA . CYS A 1 210 ? 6.245 -14.350 -8.560 1.00 94.00 210 CYS A CA 1
ATOM 1711 C C . CYS A 1 210 ? 5.073 -13.825 -9.384 1.00 94.00 210 CYS A C 1
ATOM 1713 O O . CYS A 1 210 ? 4.145 -13.216 -8.846 1.00 94.00 210 CYS A O 1
ATOM 1715 N N . LEU A 1 211 ? 5.117 -14.085 -10.689 1.00 93.12 211 LEU A N 1
ATOM 1716 C CA . LEU A 1 211 ? 3.996 -13.861 -11.590 1.00 93.12 211 LEU A CA 1
ATOM 1717 C C . LEU A 1 211 ? 3.148 -15.135 -11.666 1.00 93.12 211 LEU A C 1
ATOM 1719 O O . LEU A 1 211 ? 3.525 -16.113 -12.308 1.00 93.12 211 LEU A O 1
ATOM 1723 N N . ASP A 1 212 ? 1.997 -15.097 -11.012 1.00 92.62 212 ASP A N 1
ATOM 1724 C CA . ASP A 1 212 ? 0.974 -16.130 -11.044 1.00 92.62 212 ASP A CA 1
ATOM 1725 C C . ASP A 1 212 ? -0.060 -15.828 -12.151 1.00 92.62 212 ASP A C 1
ATOM 1727 O O . ASP A 1 212 ? -0.494 -14.679 -12.296 1.00 92.62 212 ASP A O 1
ATOM 1731 N N . PRO A 1 213 ? -0.470 -16.825 -12.956 1.00 89.56 213 PRO A N 1
ATOM 1732 C CA . PRO A 1 213 ? -1.399 -16.612 -14.065 1.00 89.56 213 PRO A CA 1
ATOM 1733 C C . PRO A 1 213 ? -2.824 -16.233 -13.632 1.00 89.56 213 PRO A C 1
ATOM 1735 O O . PRO A 1 213 ? -3.557 -15.660 -14.440 1.00 89.56 213 PRO A O 1
ATOM 1738 N N . GLU A 1 214 ? -3.229 -16.542 -12.399 1.00 93.38 214 GLU A N 1
ATOM 1739 C CA . GLU A 1 214 ? -4.568 -16.257 -11.870 1.00 93.38 214 GLU A CA 1
ATOM 1740 C C . GLU A 1 214 ? -4.549 -15.104 -10.860 1.00 93.38 214 GLU A C 1
ATOM 1742 O O . GLU A 1 214 ? -5.406 -14.220 -10.909 1.00 93.38 214 GLU A O 1
ATOM 1747 N N . LEU A 1 215 ? -3.562 -15.090 -9.962 1.00 92.00 215 LEU A N 1
ATOM 1748 C CA . LEU A 1 215 ? -3.444 -14.115 -8.874 1.00 92.00 215 LEU A CA 1
ATOM 1749 C C . LEU A 1 215 ? -2.664 -12.854 -9.277 1.00 92.00 215 LEU A C 1
ATOM 1751 O O . LEU A 1 215 ? -2.701 -11.852 -8.561 1.00 92.00 215 LEU A O 1
ATOM 1755 N N . GLY A 1 216 ? -1.966 -12.878 -10.415 1.00 90.62 216 GLY A N 1
ATOM 1756 C CA . GLY A 1 216 ? -1.093 -11.792 -10.841 1.00 90.62 216 GLY A CA 1
ATOM 1757 C C . GLY A 1 216 ? 0.214 -11.780 -10.049 1.00 90.62 216 GLY A C 1
ATOM 1758 O O . GLY A 1 216 ? 0.902 -12.789 -9.958 1.00 90.62 216 GLY A O 1
ATOM 1759 N N . ILE A 1 217 ? 0.605 -10.630 -9.499 1.00 91.25 217 ILE A N 1
ATOM 1760 C CA . ILE A 1 217 ? 1.862 -10.517 -8.746 1.00 91.25 217 ILE A CA 1
ATOM 1761 C C . ILE A 1 217 ? 1.654 -10.980 -7.303 1.00 91.25 217 ILE A C 1
ATOM 1763 O O . ILE A 1 217 ? 0.889 -10.374 -6.555 1.00 91.25 217 ILE A O 1
ATOM 1767 N N . VAL A 1 218 ? 2.393 -12.013 -6.899 1.00 93.69 218 VAL A N 1
ATOM 1768 C CA . VAL A 1 218 ? 2.363 -12.571 -5.543 1.00 93.69 218 VAL A CA 1
ATOM 1769 C C . VAL A 1 218 ? 3.689 -12.299 -4.847 1.00 93.69 218 VAL A C 1
ATOM 1771 O O . VAL A 1 218 ? 4.755 -12.578 -5.395 1.00 93.69 218 VAL A O 1
ATOM 1774 N N . ILE A 1 219 ? 3.621 -11.766 -3.627 1.00 92.81 219 ILE A N 1
ATOM 1775 C CA . ILE A 1 219 ? 4.790 -11.504 -2.784 1.00 92.81 219 ILE A CA 1
ATOM 1776 C C . ILE A 1 219 ? 4.785 -12.504 -1.636 1.00 92.81 219 ILE A C 1
ATOM 1778 O O . ILE A 1 219 ? 3.885 -12.488 -0.797 1.00 92.81 219 ILE A O 1
ATOM 1782 N N . ASN A 1 220 ? 5.816 -13.338 -1.575 1.00 92.06 220 ASN A N 1
ATOM 1783 C CA . ASN A 1 220 ? 6.016 -14.298 -0.502 1.00 92.06 220 ASN A CA 1
ATOM 1784 C C . ASN A 1 220 ? 7.201 -13.875 0.356 1.00 92.06 220 ASN A C 1
ATOM 1786 O O . ASN A 1 220 ? 8.245 -13.474 -0.158 1.00 92.06 220 ASN A O 1
ATOM 1790 N N . LYS A 1 221 ? 7.055 -14.004 1.673 1.00 89.19 221 LYS A N 1
ATOM 1791 C CA . LYS A 1 221 ? 8.178 -13.895 2.598 1.00 89.19 221 LYS A CA 1
ATOM 1792 C C . LYS A 1 221 ? 8.800 -15.278 2.773 1.00 89.19 221 LYS A C 1
ATOM 1794 O O . LYS A 1 221 ? 8.128 -16.201 3.231 1.00 89.19 221 LYS A O 1
ATOM 1799 N N . LEU A 1 222 ? 10.062 -15.412 2.394 1.00 86.12 222 LEU A N 1
ATOM 1800 C CA . LEU A 1 222 ? 10.855 -16.616 2.595 1.00 86.12 222 LEU A CA 1
ATOM 1801 C C . LEU A 1 222 ? 11.370 -16.637 4.044 1.00 86.12 222 LEU A C 1
ATOM 1803 O O . LEU A 1 222 ? 11.649 -15.589 4.631 1.00 86.12 222 LEU A O 1
ATOM 1807 N N . SER A 1 223 ? 11.362 -17.829 4.645 1.00 69.88 223 SER A N 1
ATOM 1808 C CA . SER A 1 223 ? 11.695 -18.053 6.062 1.00 69.88 223 SER A CA 1
ATOM 1809 C C . SER A 1 223 ? 13.192 -18.011 6.325 1.00 69.88 223 SER A C 1
ATOM 1811 O O . SER A 1 223 ? 13.933 -18.588 5.501 1.00 69.88 223 SER A O 1
#

Sequence (223 aa):
EVPKFDVGSTYVYDEHILLRSALVLVKYPQIQIPSDIEPLIEACYGEVNCPSDASVELQNQWQKTKTELEKELMEMQNSAEQVTIPSPYSAYDILELCNRRLEEDRPDLHPLLQASTRLSEPTVAVVCLLPDQYDQFNWDEKPDLPQTQKLLKHSFTLQHKSLVFQLLGKFDKDVYPTTWATSALLRNYRLLLLDKNACWYDDDGKYQICLDPELGIVINKLS

Radius of gyration: 23.76 Å; chains: 1; bounding box: 55×58×62 Å

pLDDT: mean 82.58, std 13.23, range [45.69, 95.75]

Secondary struc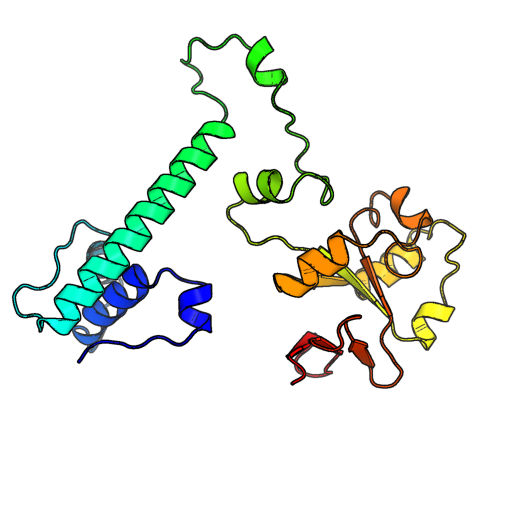ture (DSSP, 8-state):
------HHHHHHS-HHHHHHHHHHHTT-SS--TTTTHHHHHHHHHSS-PPPTTS-HHHHHHHHHHHHHHHHHHHHHHHHHHHHSPPPTT----HHHHTTS------TTS-HHHHHHHS-S---EEEEEE-HHHHTTS-SSS---HHHHHHHHHTEEEE--HHHHHHHHT---TTTS-TTGGG-TTTTTEEEEE--TTSEEE-TTSSEEEEEETTTEEEEEE--

Foldseek 3Di:
DQDDDDPVCVVVDQPLLVRQLVVLVVVPPDDDPPVCVVVSVCSRPNPDQDPPPDDPVNNVVNVVSVVVVVVVVVVLVVLCVVVDDDDPPDPDDPVVSVPPPPPLPDLLPDLSVVCSVPVAARKAKEFEDEPVRVVVDDLVAQDDPVRLVVRVVRIDMDRDRVVNVVLSPDDDCQFNRPSQCVPPSRVRYTYDYAYPQQKGADPVRQWIWHQDPPPGTDIDGDD